Protein AF-A0A2G9MKS0-F1 (afdb_monomer_lite)

Foldseek 3Di:
DDDDDDDDDDDDDDDDDDDDDPPDDPPDPPDDPPDQPPLDCDPCCVVVVRRVVSVVPVDDDPDDDPDDPDDPPPPDPVPPDPPDPPPDDAAADEEEAELDDFPPLLPDLVRLVVSLVVVVVVLVVCVVVVHEYEYAYELSNLSNCQNVVNQSQVVSVVVQHHYAHAYLFQQQCVVVVNDLVNRLVSVLVSQVSNCVSHVDRHQEYENQQHLDWSLCSSVSSRHQEYEQDWLSLLSVEDLVPRDPVSSDDNGCVRTSHWPPPDVVLQSAKAADATSHPRSDHDPPHRYIYHTDDPDCPDDDDDDDDRDDPVNSVVRD

pLDDT: mean 77.2, std 23.94, range [26.11, 98.69]

Sequence (316 aa):
MKQYFFVILVLLLFFVSGCEDEKESPQENVGNVENCGDGICDFIELNKHICPEDCIEILPPSSVDDKYSVDSDFPDLSTLDIMTPVESGVVYITMMVHIEGWNNEGISEGSFQQHVQAVEKLATLFEEHNAKATFEASPEFIEGYKNWNGTILNELYDKGFGIGIHADAGGSADRDGLTQEEFTQEIAIQKKNAEEVTGLDILHVSGICSSLDWVKAATDAGYLFTSGTVGYCAMALPENERPEEYSNCSNPSVCHGEMPLDLKDRVHPWRVSSGLNWLEDDSNGHLVVFASENVLAAIGTGDSQVFEESDIEEYI

Radius of gyration: 28.24 Å; chains: 1; bounding box: 54×62×117 Å

Structure (mmCIF, N/CA/C/O backbone):
data_AF-A0A2G9MKS0-F1
#
_entry.id   AF-A0A2G9MKS0-F1
#
loop_
_atom_site.group_PDB
_atom_site.id
_atom_site.type_symbol
_atom_site.label_atom_id
_atom_site.label_alt_id
_atom_site.label_comp_id
_atom_site.label_asym_id
_atom_site.label_entity_id
_atom_site.label_seq_id
_atom_site.pdbx_PDB_ins_code
_atom_site.Cartn_x
_atom_site.Cartn_y
_atom_site.Cartn_z
_atom_site.occupancy
_atom_site.B_iso_or_equiv
_atom_site.auth_seq_id
_atom_site.auth_comp_id
_atom_site.auth_asym_id
_atom_site.auth_atom_id
_atom_site.pdbx_PDB_model_num
ATOM 1 N N . MET A 1 1 ? 12.350 14.650 82.527 1.00 39.56 1 MET A N 1
ATOM 2 C CA . MET A 1 1 ? 13.464 15.329 81.827 1.00 39.56 1 MET A CA 1
ATOM 3 C C . MET A 1 1 ? 12.856 16.141 80.688 1.00 39.56 1 MET A C 1
ATOM 5 O O . MET A 1 1 ? 12.297 15.532 79.794 1.00 39.56 1 MET A O 1
ATOM 9 N N . LYS A 1 2 ? 12.572 17.429 80.956 1.00 36.81 2 LYS A N 1
ATOM 10 C CA . LYS A 1 2 ? 13.086 18.637 80.252 1.00 36.81 2 LYS A CA 1
ATOM 11 C C . LYS A 1 2 ? 12.764 18.638 78.741 1.00 36.81 2 LYS A C 1
ATOM 13 O O . LYS A 1 2 ? 13.371 17.862 78.024 1.00 36.81 2 LYS A O 1
ATOM 18 N N . GLN A 1 3 ? 11.709 19.310 78.248 1.00 49.16 3 GLN A N 1
ATOM 19 C CA . GLN A 1 3 ? 11.519 20.775 78.053 1.00 49.16 3 GLN A CA 1
ATOM 20 C C . GLN A 1 3 ? 12.702 21.458 77.346 1.00 49.16 3 GLN A C 1
ATOM 22 O O . GLN A 1 3 ? 13.793 21.396 77.894 1.00 49.16 3 GLN A O 1
ATOM 27 N N . TYR A 1 4 ? 12.477 22.059 76.163 1.00 50.88 4 TYR A N 1
ATOM 28 C CA . TYR A 1 4 ? 12.565 23.499 75.787 1.00 50.88 4 TYR A CA 1
ATOM 29 C C . TYR A 1 4 ? 12.290 23.602 74.252 1.00 50.88 4 TYR A C 1
ATOM 31 O O . TYR A 1 4 ? 12.863 22.806 73.522 1.00 50.88 4 TYR A O 1
ATOM 39 N N . PHE A 1 5 ? 11.300 24.313 73.680 1.00 43.34 5 PHE A N 1
ATOM 40 C CA . PHE A 1 5 ? 10.876 25.738 73.663 1.00 43.34 5 PHE A CA 1
ATOM 41 C C . PHE A 1 5 ? 11.592 26.616 72.602 1.00 43.34 5 PHE A C 1
ATOM 43 O O . PHE A 1 5 ? 12.795 26.466 72.437 1.00 43.34 5 PHE A O 1
ATOM 50 N N . PHE A 1 6 ? 10.827 27.561 72.010 1.00 41.81 6 PHE A N 1
ATOM 51 C CA . PHE A 1 6 ? 11.091 28.593 70.960 1.00 41.81 6 PHE A CA 1
ATOM 52 C C . PHE A 1 6 ? 10.765 28.172 69.511 1.00 41.81 6 PHE A C 1
ATOM 54 O O . PHE A 1 6 ? 11.452 27.320 68.970 1.00 41.81 6 PHE A O 1
ATOM 61 N N . VAL A 1 7 ? 9.710 28.620 68.801 1.00 45.28 7 VAL A N 1
ATOM 62 C CA . VAL A 1 7 ? 8.915 29.883 68.697 1.00 45.28 7 VAL A CA 1
ATOM 63 C C . VAL A 1 7 ? 9.711 31.104 68.221 1.00 45.28 7 VAL A C 1
ATOM 65 O O . VAL A 1 7 ? 10.589 31.540 68.948 1.00 45.28 7 VAL A O 1
ATOM 68 N N . ILE A 1 8 ? 9.328 31.627 67.040 1.00 46.44 8 ILE A N 1
ATOM 69 C CA . ILE A 1 8 ? 9.370 32.997 66.439 1.00 46.44 8 ILE A CA 1
ATOM 70 C C . ILE A 1 8 ? 8.982 32.724 64.962 1.00 46.44 8 ILE A C 1
ATOM 72 O O . ILE A 1 8 ? 9.718 32.011 64.293 1.00 46.44 8 ILE A O 1
ATOM 76 N N . LEU A 1 9 ? 7.819 33.010 64.362 1.00 39.47 9 LEU A N 1
ATOM 77 C CA . LEU A 1 9 ? 6.834 34.105 64.356 1.00 39.47 9 LEU A CA 1
ATOM 78 C C . LEU A 1 9 ? 7.409 35.510 64.099 1.00 39.47 9 LEU A C 1
ATOM 80 O O . LEU A 1 9 ? 8.113 36.046 64.945 1.00 39.47 9 LEU A O 1
ATOM 84 N N . VAL A 1 10 ? 6.905 36.114 63.009 1.00 35.94 10 VAL A N 1
ATOM 85 C CA . VAL A 1 10 ? 6.715 37.555 62.709 1.00 35.94 10 VAL A CA 1
ATOM 86 C C . VAL A 1 10 ? 7.621 38.142 61.609 1.00 35.94 10 VAL A C 1
ATOM 88 O O . VAL A 1 10 ? 8.778 38.454 61.859 1.00 35.94 10 VAL A O 1
ATOM 91 N N . LEU A 1 11 ? 7.023 38.337 60.415 1.00 35.66 11 LEU A N 1
ATOM 92 C CA . LEU A 1 11 ? 6.952 39.570 59.579 1.00 35.66 11 LEU A CA 1
ATOM 93 C C . LEU A 1 11 ? 6.696 39.157 58.110 1.00 35.66 11 LEU A C 1
ATOM 95 O O . LEU A 1 11 ? 7.611 38.713 57.434 1.00 35.66 11 LEU A O 1
ATOM 99 N N . LEU A 1 12 ? 5.456 39.052 57.606 1.00 38.41 12 LEU A N 1
ATOM 100 C CA . LEU A 1 12 ? 4.577 40.146 57.145 1.00 38.41 12 LEU A CA 1
ATOM 101 C C . LEU A 1 12 ? 5.331 41.272 56.420 1.00 38.41 12 LEU A C 1
ATOM 103 O O . LEU A 1 12 ? 5.946 42.090 57.093 1.00 38.41 12 LEU A O 1
ATOM 107 N N . LEU A 1 13 ? 5.191 41.348 55.087 1.00 35.66 13 LEU A N 1
ATOM 108 C CA . LEU A 1 13 ? 4.814 42.566 54.346 1.00 35.66 13 LEU A CA 1
ATOM 109 C C . LEU A 1 13 ? 4.662 42.286 52.835 1.00 35.66 13 LEU A C 1
ATOM 111 O O . LEU A 1 13 ? 5.625 41.975 52.147 1.00 35.66 13 LEU A O 1
ATOM 115 N N . PHE A 1 14 ? 3.411 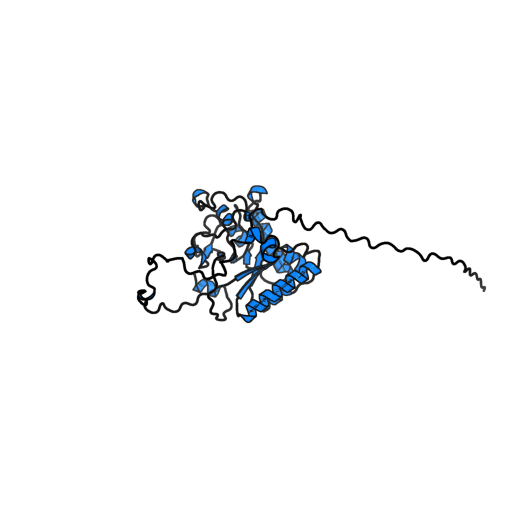42.391 52.376 1.00 34.41 14 PHE A N 1
ATOM 116 C CA . PHE A 1 14 ? 2.951 43.050 51.147 1.00 34.41 14 PHE A CA 1
ATOM 117 C C . PHE A 1 14 ? 3.902 43.122 49.940 1.00 34.41 14 PHE A C 1
ATOM 119 O O . PHE A 1 14 ? 4.818 43.931 49.951 1.00 34.41 14 PHE A O 1
ATOM 126 N N . PHE A 1 15 ? 3.519 42.456 48.844 1.00 32.81 15 PHE A N 1
ATOM 127 C CA . PHE A 1 15 ? 3.253 43.126 47.563 1.00 32.81 15 PHE A CA 1
ATOM 128 C C . PHE A 1 15 ? 2.139 42.379 46.812 1.00 32.81 15 PHE A C 1
ATOM 130 O O . PHE A 1 15 ? 2.351 41.343 46.194 1.00 32.81 15 PHE A O 1
ATOM 137 N N . VAL A 1 16 ? 0.928 42.930 46.905 1.00 37.84 16 VAL A N 1
ATOM 138 C CA . VAL A 1 16 ? -0.063 42.873 45.829 1.00 37.84 16 VAL A CA 1
ATOM 139 C C . VAL A 1 16 ? 0.291 44.035 44.908 1.00 37.84 16 VAL A C 1
ATOM 141 O O . VAL A 1 16 ? 0.271 45.172 45.372 1.00 37.84 16 VAL A O 1
ATOM 144 N N . SER A 1 17 ? 0.667 43.746 43.663 1.00 37.03 17 SER A N 1
ATOM 145 C CA . SER A 1 17 ? 0.491 44.591 42.471 1.00 37.03 17 SER A CA 1
ATOM 146 C C . SER A 1 17 ? 1.429 44.089 41.379 1.00 37.03 17 SER A C 1
ATOM 148 O O . SER A 1 17 ? 2.636 44.306 41.440 1.00 37.03 17 SER A O 1
ATOM 150 N N . GLY A 1 18 ? 0.845 43.465 40.368 1.00 30.80 18 GLY A N 1
ATOM 151 C CA . GLY A 1 18 ? 1.502 43.124 39.120 1.00 30.80 18 GLY A CA 1
ATOM 152 C C . GLY A 1 18 ? 0.434 42.703 38.131 1.00 30.80 18 GLY A C 1
ATOM 153 O O . GLY A 1 18 ? 0.220 41.515 37.936 1.00 30.80 18 GLY A O 1
ATOM 154 N N . CYS A 1 19 ? -0.294 43.686 37.591 1.00 42.03 19 CYS A N 1
ATOM 155 C CA . CYS A 1 19 ? -0.857 43.541 36.258 1.00 42.03 19 CYS A CA 1
ATOM 156 C C . CYS A 1 19 ? 0.322 43.200 35.345 1.00 42.03 19 CYS A C 1
ATOM 158 O O . CYS A 1 19 ? 1.212 44.034 35.184 1.00 42.03 19 CYS A O 1
ATOM 160 N N . GLU A 1 20 ? 0.361 41.981 34.826 1.00 37.44 20 GLU A N 1
ATOM 161 C CA . GLU A 1 20 ? 1.141 41.694 33.634 1.00 37.44 20 GLU A CA 1
ATOM 162 C C . GLU A 1 20 ? 0.160 41.623 32.479 1.00 37.44 20 GLU A C 1
ATOM 164 O O . GLU A 1 20 ? -0.864 40.940 32.536 1.00 37.44 20 GLU A O 1
ATOM 169 N N . ASP A 1 21 ? 0.469 42.467 31.506 1.00 36.38 21 ASP A N 1
ATOM 170 C CA . ASP A 1 21 ? -0.270 42.723 30.294 1.00 36.38 21 ASP A CA 1
ATOM 171 C C . ASP A 1 21 ? -0.638 41.426 29.570 1.00 36.38 21 ASP A C 1
ATOM 173 O O . ASP A 1 21 ? 0.152 40.478 29.511 1.00 36.38 21 ASP A O 1
ATOM 177 N N . GLU A 1 22 ? -1.826 41.430 28.962 1.00 42.72 22 GLU A N 1
ATOM 178 C CA . GLU A 1 22 ? -2.125 40.602 27.799 1.00 42.72 22 GLU A CA 1
ATOM 179 C C . GLU A 1 22 ? -1.004 40.810 26.776 1.00 42.72 22 GLU A C 1
ATOM 181 O O . GLU A 1 22 ? -1.003 41.755 25.987 1.00 42.72 22 GLU A O 1
ATOM 186 N N . LYS A 1 23 ? -0.005 39.929 26.798 1.00 33.41 23 LYS A N 1
ATOM 187 C CA . LYS A 1 23 ? 0.790 39.679 25.611 1.00 33.41 23 LYS A CA 1
ATOM 188 C C . LYS A 1 23 ? -0.095 38.847 24.713 1.00 33.41 23 LYS A C 1
ATOM 190 O O . LYS A 1 23 ? -0.246 37.646 24.932 1.00 33.41 23 LYS A O 1
ATOM 195 N N . GLU A 1 24 ? -0.695 39.530 23.742 1.00 41.34 24 GLU A N 1
ATOM 196 C CA . GLU A 1 24 ? -1.098 38.933 22.479 1.00 41.34 24 GLU A CA 1
ATOM 197 C C . GLU A 1 24 ? -0.084 37.841 22.131 1.00 41.34 24 GLU A C 1
ATOM 199 O O . GLU A 1 24 ? 1.125 38.087 22.031 1.00 41.34 24 GLU A O 1
ATOM 204 N N . SER A 1 25 ? -0.580 36.608 22.032 1.00 35.06 25 SER A N 1
ATOM 205 C CA . SER A 1 25 ? 0.168 35.538 21.396 1.00 35.06 25 SER A CA 1
ATOM 206 C C . SER A 1 25 ? 0.660 36.063 20.048 1.00 35.06 25 SER A C 1
ATOM 208 O O . SER A 1 25 ? -0.127 36.725 19.362 1.00 35.06 25 SER A O 1
ATOM 210 N N . PRO A 1 26 ? 1.904 35.773 19.634 1.00 35.19 26 PRO A N 1
ATOM 211 C CA . PRO A 1 26 ? 2.310 36.052 18.270 1.00 35.19 26 PRO A CA 1
ATOM 212 C C . PRO A 1 26 ? 1.274 35.387 17.369 1.00 35.19 26 PRO A C 1
ATOM 214 O O . PRO A 1 26 ? 1.079 34.175 17.459 1.00 35.19 26 PRO A O 1
ATOM 217 N N . GLN A 1 27 ? 0.565 36.185 16.569 1.00 37.41 27 GLN A N 1
ATOM 218 C CA . GLN A 1 27 ? -0.085 35.661 15.384 1.00 37.41 27 GLN A CA 1
ATOM 219 C C . GLN A 1 27 ? 1.017 34.916 14.638 1.00 37.41 27 GLN A C 1
ATOM 221 O O . GLN A 1 27 ? 1.961 35.531 14.136 1.00 37.41 27 GLN A O 1
ATOM 226 N N . GLU A 1 28 ? 0.953 33.587 14.655 1.00 36.34 28 GLU A N 1
ATOM 227 C CA . GLU A 1 28 ? 1.644 32.807 13.651 1.00 36.34 28 GLU A CA 1
ATOM 228 C C . GLU A 1 28 ? 1.220 33.396 12.314 1.00 36.34 28 GLU A C 1
ATOM 230 O O . GLU A 1 28 ? 0.027 33.563 12.049 1.00 36.34 28 GLU A O 1
ATOM 235 N N . ASN A 1 29 ? 2.222 33.797 11.533 1.00 37.56 29 ASN A N 1
ATOM 236 C CA . ASN A 1 29 ? 2.074 34.180 10.144 1.00 37.56 29 ASN A CA 1
ATOM 237 C C . ASN A 1 29 ? 1.369 33.029 9.418 1.00 37.56 29 ASN A C 1
ATOM 239 O O . ASN A 1 29 ? 2.016 32.130 8.884 1.00 37.56 29 ASN A O 1
ATOM 243 N N . VAL A 1 30 ? 0.037 33.070 9.399 1.00 43.66 30 VAL A N 1
ATOM 244 C CA . VAL A 1 30 ? -0.755 32.517 8.312 1.00 43.66 30 VAL A CA 1
ATOM 245 C C . VAL A 1 30 ? -0.154 33.151 7.070 1.00 43.66 30 VAL A C 1
ATOM 247 O O . VAL A 1 30 ? -0.106 34.380 6.979 1.00 43.66 30 VAL A O 1
ATOM 250 N N . GLY A 1 31 ? 0.428 32.308 6.218 1.00 39.75 31 GLY A N 1
ATOM 251 C CA . GLY A 1 31 ? 1.196 32.718 5.053 1.00 39.75 31 GLY A CA 1
ATOM 252 C C . GLY A 1 31 ? 0.540 33.892 4.337 1.00 39.75 31 GLY A C 1
ATOM 253 O O . GLY A 1 31 ? -0.674 33.912 4.148 1.00 39.75 31 GLY A O 1
ATOM 254 N N . ASN A 1 32 ? 1.374 34.883 4.022 1.00 42.69 32 ASN A N 1
ATOM 255 C CA . ASN A 1 32 ? 1.061 36.073 3.245 1.00 42.69 32 ASN A CA 1
ATOM 256 C C . ASN A 1 32 ? -0.118 35.873 2.281 1.00 42.69 32 ASN A C 1
ATOM 258 O O . ASN A 1 32 ? 0.022 35.251 1.232 1.00 42.69 32 ASN A O 1
ATOM 262 N N . VAL A 1 33 ? -1.244 36.507 2.609 1.00 49.53 33 VAL A N 1
ATOM 263 C CA . VAL A 1 33 ? -2.385 36.763 1.716 1.00 49.53 33 VAL A CA 1
ATOM 264 C C . VAL A 1 33 ? -2.012 37.893 0.737 1.00 49.53 33 VAL A C 1
ATOM 266 O O . VAL A 1 33 ? -2.709 38.897 0.632 1.00 49.53 33 VAL A O 1
ATOM 269 N N . GLU A 1 34 ? -0.847 37.799 0.086 1.00 52.12 34 GLU A N 1
ATOM 270 C CA . GLU A 1 34 ? -0.344 38.850 -0.818 1.00 52.12 34 GLU A CA 1
ATOM 271 C C . GLU A 1 34 ? -0.395 38.488 -2.307 1.00 52.12 34 GLU A C 1
ATOM 273 O O . GLU A 1 34 ? -0.200 39.385 -3.121 1.00 52.12 34 GLU A O 1
ATOM 278 N N . ASN A 1 35 ? -0.739 37.255 -2.693 1.00 61.25 35 ASN A N 1
ATOM 279 C CA . ASN A 1 35 ? -0.750 36.849 -4.107 1.00 61.25 35 ASN A CA 1
ATOM 280 C C . ASN A 1 35 ? -2.121 36.379 -4.611 1.00 61.25 35 ASN A C 1
ATOM 282 O O . ASN A 1 35 ? -2.208 35.438 -5.381 1.00 61.25 35 ASN A O 1
ATOM 286 N N . CYS A 1 36 ? -3.181 37.079 -4.221 1.00 66.56 36 CYS A N 1
ATOM 287 C CA . CYS A 1 36 ? -4.451 36.977 -4.936 1.00 66.56 36 CYS A CA 1
ATOM 288 C C . CYS A 1 36 ? -4.259 37.482 -6.379 1.00 66.56 36 CYS A C 1
ATOM 290 O O . CYS A 1 36 ? -3.746 38.595 -6.558 1.00 66.56 36 CYS A O 1
ATOM 292 N N . GLY A 1 37 ? -4.664 36.717 -7.391 1.00 71.75 37 GLY A N 1
ATOM 293 C CA . GLY A 1 37 ? -4.499 37.058 -8.807 1.00 71.75 37 GLY A CA 1
ATOM 294 C C . GLY A 1 37 ? -3.310 36.388 -9.500 1.00 71.75 37 GLY A C 1
ATOM 295 O O . GLY A 1 37 ? -2.780 36.959 -10.461 1.00 71.75 37 GLY A O 1
ATOM 296 N N . ASP A 1 38 ? -2.842 35.236 -9.014 1.00 80.62 38 ASP A N 1
ATOM 297 C CA . ASP A 1 38 ? -1.804 34.445 -9.689 1.00 80.62 38 ASP A CA 1
ATOM 298 C C . ASP A 1 38 ? -2.360 33.524 -10.796 1.00 80.62 38 ASP A C 1
ATOM 300 O O . ASP A 1 38 ? -1.591 32.966 -11.586 1.00 80.62 38 ASP A O 1
ATOM 304 N N . GLY A 1 39 ? -3.689 33.453 -10.925 1.00 77.69 39 GLY A N 1
ATOM 305 C CA . GLY A 1 39 ? -4.406 32.679 -11.930 1.00 77.69 39 GLY A CA 1
ATOM 306 C C . GLY A 1 39 ? -4.514 31.185 -11.626 1.00 77.69 39 GLY A C 1
ATOM 307 O O . GLY A 1 39 ? -4.907 30.438 -12.525 1.00 77.69 39 GLY A O 1
ATOM 308 N N . ILE A 1 40 ? -4.158 30.728 -10.420 1.00 76.50 40 ILE A N 1
ATOM 309 C CA . ILE A 1 40 ? -4.218 29.318 -10.018 1.00 76.50 40 ILE A CA 1
ATOM 310 C C . ILE A 1 40 ? -5.160 29.177 -8.825 1.00 76.50 40 ILE A C 1
ATOM 312 O O . ILE A 1 40 ? -4.765 29.450 -7.709 1.00 76.50 40 ILE A O 1
ATOM 316 N N . CYS A 1 41 ? -6.372 28.660 -9.044 1.00 80.06 41 CYS A N 1
ATOM 317 C CA . CYS A 1 41 ? -7.294 28.351 -7.946 1.00 80.06 41 CYS A CA 1
ATOM 318 C C . CYS A 1 41 ? -6.823 27.114 -7.158 1.00 80.06 41 CYS A C 1
ATOM 320 O O . CYS A 1 41 ? -6.992 25.979 -7.625 1.00 80.06 41 CYS A O 1
ATOM 322 N N . ASP A 1 42 ? -6.253 27.311 -5.970 1.00 78.75 42 ASP A N 1
ATOM 323 C CA . ASP A 1 42 ? -5.822 26.213 -5.099 1.00 78.75 42 ASP A CA 1
ATOM 324 C C . ASP A 1 42 ? -6.912 25.735 -4.112 1.00 78.75 42 ASP A C 1
ATOM 326 O O . ASP A 1 42 ? -8.007 26.295 -3.990 1.00 78.75 42 ASP A O 1
ATOM 330 N N . PHE A 1 43 ? -6.634 24.638 -3.396 1.00 61.22 43 PHE A N 1
ATOM 331 C CA . PHE A 1 43 ? -7.588 24.043 -2.451 1.00 61.22 43 PHE A CA 1
ATOM 332 C C . PHE A 1 43 ? -7.950 24.979 -1.286 1.00 61.22 43 PHE A C 1
ATOM 334 O O . PHE A 1 43 ? -9.061 24.910 -0.757 1.00 61.22 43 PHE A O 1
ATOM 341 N N . ILE A 1 44 ? -7.037 25.847 -0.855 1.00 69.75 44 ILE A N 1
ATOM 342 C CA . ILE A 1 44 ? -7.272 26.786 0.244 1.00 69.75 44 ILE A CA 1
ATOM 343 C C . ILE A 1 44 ? -8.178 27.919 -0.240 1.00 69.75 44 ILE A C 1
ATOM 345 O O . ILE A 1 44 ? -9.141 28.260 0.457 1.00 69.75 44 ILE A O 1
ATOM 349 N N . GLU A 1 45 ? -7.906 28.456 -1.426 1.00 82.56 45 GLU A N 1
ATOM 350 C CA . GLU A 1 45 ? -8.678 29.522 -2.069 1.00 82.56 45 GLU A CA 1
ATOM 351 C C . GLU A 1 45 ? -10.113 29.079 -2.366 1.00 82.56 45 GLU A C 1
ATOM 353 O O . GLU A 1 45 ? -11.070 29.742 -1.943 1.00 82.56 45 GLU A O 1
ATOM 358 N N . LEU A 1 46 ? -10.272 27.891 -2.963 1.00 75.94 46 LEU A N 1
ATOM 359 C CA . LEU A 1 46 ? -11.571 27.293 -3.275 1.00 75.94 46 LEU A CA 1
ATOM 360 C C . LEU A 1 46 ? -12.415 27.054 -2.015 1.00 75.94 46 LEU A C 1
ATOM 362 O O . LEU A 1 46 ? -13.603 27.375 -1.975 1.00 75.94 46 LEU A O 1
ATOM 366 N N . ASN A 1 47 ? -11.817 26.493 -0.963 1.00 66.69 47 ASN A N 1
ATOM 367 C CA . ASN A 1 47 ? -12.569 26.016 0.198 1.00 66.69 47 ASN A CA 1
ATOM 368 C C . ASN A 1 47 ? -12.875 27.149 1.195 1.00 66.69 47 ASN A C 1
ATOM 370 O O . ASN A 1 47 ? -13.922 27.163 1.849 1.00 66.69 47 ASN A O 1
ATOM 374 N N . LYS A 1 48 ? -11.996 28.156 1.288 1.00 76.38 48 LYS A N 1
ATOM 375 C CA . LYS A 1 48 ? -12.185 29.313 2.177 1.00 76.38 48 LYS A CA 1
ATOM 376 C C . LYS A 1 48 ? -12.803 30.535 1.496 1.00 76.38 48 LYS A C 1
ATOM 378 O O . LYS A 1 48 ? -13.108 31.495 2.202 1.00 76.38 48 LYS A O 1
ATOM 383 N N . HIS A 1 49 ? -13.042 30.488 0.184 1.00 75.44 49 HIS A N 1
ATOM 384 C CA . HIS A 1 49 ? -13.586 31.601 -0.606 1.00 75.44 49 HIS A CA 1
ATOM 385 C C . HIS A 1 49 ? -12.715 32.864 -0.516 1.00 75.44 49 HIS A C 1
ATOM 387 O O . HIS A 1 49 ? -13.212 33.982 -0.356 1.00 75.44 49 HIS A O 1
ATOM 393 N N . ILE A 1 50 ? -11.400 32.674 -0.572 1.00 73.50 50 ILE A N 1
ATOM 394 C CA . ILE A 1 50 ? -10.397 33.737 -0.519 1.00 73.50 50 ILE A CA 1
ATOM 395 C C . ILE A 1 50 ? -9.754 33.720 -1.908 1.00 73.50 50 ILE A C 1
ATOM 397 O O . ILE A 1 50 ? -9.268 32.670 -2.286 1.00 73.50 50 ILE A O 1
ATOM 401 N N . CYS A 1 51 ? -9.817 34.821 -2.664 1.00 77.44 51 CYS A N 1
ATOM 402 C CA . CYS A 1 51 ? -9.420 34.911 -4.088 1.00 77.44 51 CYS A CA 1
ATOM 403 C C . CYS A 1 51 ? -10.421 34.340 -5.103 1.00 77.44 51 CYS A C 1
ATOM 405 O O . CYS A 1 51 ? -10.104 33.453 -5.893 1.00 77.44 51 CYS A O 1
ATOM 407 N N . PRO A 1 52 ? -11.661 34.872 -5.127 1.00 76.06 52 PRO A N 1
ATOM 408 C CA . PRO A 1 52 ? -12.653 34.444 -6.102 1.00 76.06 52 PRO A CA 1
ATOM 409 C C . PRO A 1 52 ? -12.184 34.666 -7.540 1.00 76.06 52 PRO A C 1
ATOM 411 O O . PRO A 1 52 ? -12.576 33.879 -8.388 1.00 76.06 52 PRO A O 1
ATOM 414 N N . 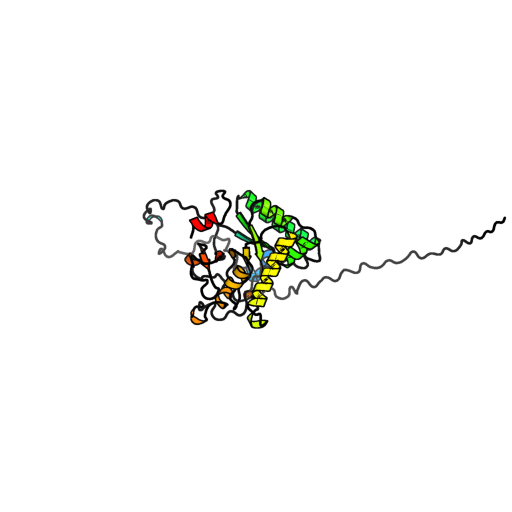GLU A 1 53 ? -11.360 35.684 -7.816 1.00 81.31 53 GLU A N 1
ATOM 415 C CA . GLU A 1 53 ? -10.885 36.031 -9.158 1.00 81.31 53 GLU A CA 1
ATOM 416 C C . GLU A 1 53 ? -10.146 34.885 -9.864 1.00 81.31 53 GLU A C 1
ATOM 418 O O . GLU A 1 53 ? -10.364 34.690 -11.060 1.00 81.31 53 GLU A O 1
ATOM 423 N N . ASP A 1 54 ? -9.353 34.101 -9.130 1.00 80.62 54 ASP A N 1
ATOM 424 C CA . ASP A 1 54 ? -8.591 32.964 -9.667 1.00 80.62 54 ASP A CA 1
ATOM 425 C C . ASP A 1 54 ? -9.470 31.713 -9.859 1.00 80.62 54 ASP A C 1
ATOM 427 O O . ASP A 1 54 ? -9.167 30.839 -10.670 1.00 80.62 54 ASP A O 1
ATOM 431 N N . CYS A 1 55 ? -10.625 31.662 -9.184 1.00 79.19 55 CYS A N 1
ATOM 432 C CA . CYS A 1 55 ? -11.572 30.545 -9.206 1.00 79.19 55 CYS A CA 1
ATOM 433 C C . CYS A 1 55 ? -12.820 30.789 -10.088 1.00 79.19 55 CYS A C 1
ATOM 435 O O . CYS A 1 55 ? -13.733 29.957 -10.101 1.00 79.19 55 CYS A O 1
ATOM 437 N N . ILE A 1 56 ? -12.887 31.901 -10.842 1.00 70.75 56 ILE A N 1
ATOM 438 C CA . ILE A 1 56 ? -14.052 32.267 -11.682 1.00 70.75 56 ILE A CA 1
ATOM 439 C C . ILE A 1 56 ? -14.326 31.239 -12.798 1.00 70.75 56 ILE A C 1
ATOM 441 O O . ILE A 1 56 ? -15.483 31.082 -13.189 1.00 70.75 56 ILE A O 1
ATOM 445 N N . GLU A 1 57 ? -13.318 30.509 -13.292 1.00 57.47 57 GLU A N 1
ATOM 446 C CA . GLU A 1 57 ? -13.494 29.553 -14.404 1.00 57.47 57 GLU A CA 1
ATOM 447 C C . GLU A 1 57 ? -13.841 28.112 -13.982 1.00 57.47 57 GLU A C 1
ATOM 449 O O . GLU A 1 57 ? -14.184 27.301 -14.841 1.00 57.47 57 GLU A O 1
ATOM 454 N N . ILE A 1 58 ? -13.823 27.778 -12.684 1.00 50.62 58 ILE A N 1
ATOM 455 C CA . ILE A 1 58 ? -14.077 26.397 -12.212 1.00 50.62 58 ILE A CA 1
ATOM 456 C C . ILE A 1 58 ? -15.556 26.170 -11.842 1.00 50.62 58 ILE A C 1
ATOM 458 O O . ILE A 1 58 ? -16.005 25.039 -11.655 1.00 50.62 58 ILE A O 1
ATOM 462 N N . LEU A 1 59 ? -16.372 27.226 -11.811 1.00 37.91 59 LEU A N 1
ATOM 463 C CA . LEU A 1 59 ? -17.819 27.085 -11.668 1.00 37.91 59 LEU A CA 1
ATOM 464 C C . LEU A 1 59 ? -18.478 27.041 -13.057 1.00 37.91 59 LEU A C 1
ATOM 466 O O . LEU A 1 59 ? -18.362 28.015 -13.804 1.00 37.91 59 LEU A O 1
ATOM 470 N N . PRO A 1 60 ? -19.221 25.974 -13.423 1.00 36.66 60 PRO A N 1
ATOM 471 C CA . PRO A 1 60 ? -20.048 26.025 -14.620 1.00 36.66 60 PRO A CA 1
ATOM 472 C C . PRO A 1 60 ? -21.021 27.207 -14.486 1.00 36.66 60 PRO A C 1
ATOM 474 O O . PRO A 1 60 ? -21.593 27.408 -13.407 1.00 36.66 60 PRO A O 1
ATOM 477 N N . PRO A 1 61 ? -21.216 28.016 -15.542 1.00 35.44 61 PRO A N 1
ATOM 478 C CA . PRO A 1 61 ? -22.006 29.227 -15.442 1.00 35.44 61 PRO A CA 1
ATOM 479 C C . PRO A 1 61 ? -23.436 28.884 -15.029 1.00 35.44 61 PRO A C 1
ATOM 481 O O . PRO A 1 61 ? -24.191 28.233 -15.751 1.00 35.44 61 PRO A O 1
ATOM 484 N N . SER A 1 62 ? -23.833 29.386 -13.864 1.00 43.88 62 SER A N 1
ATOM 485 C CA . SER A 1 62 ? -25.220 29.458 -13.422 1.00 43.88 62 SER A CA 1
ATOM 486 C C . SER A 1 62 ? -25.952 30.563 -14.189 1.00 43.88 62 SER A C 1
ATOM 488 O O . SER A 1 62 ? -26.412 31.551 -13.631 1.00 43.88 62 SER A O 1
ATOM 490 N N . SER A 1 63 ? -26.069 30.416 -15.506 1.00 39.34 63 SER A N 1
ATOM 491 C CA . SER A 1 63 ? -27.064 31.148 -16.288 1.00 39.34 63 SER A CA 1
ATOM 492 C C . SER A 1 63 ? -27.338 30.417 -17.593 1.00 39.34 63 SER A C 1
ATOM 494 O O . SER A 1 63 ? -26.470 30.240 -18.442 1.00 39.34 63 SER A O 1
ATOM 496 N N . VAL A 1 64 ? -28.579 29.960 -17.710 1.00 43.28 64 VAL A N 1
ATOM 497 C CA . VAL A 1 64 ? -29.181 29.488 -18.949 1.00 43.28 64 VAL A CA 1
ATOM 498 C C . VAL A 1 64 ? -29.300 30.699 -19.870 1.00 43.28 64 VAL A C 1
ATOM 500 O O . VAL A 1 64 ? -30.181 31.528 -19.664 1.00 43.28 64 VAL A O 1
ATOM 503 N N . ASP A 1 65 ? -28.418 30.802 -20.859 1.00 34.81 65 ASP A N 1
ATOM 504 C CA . ASP A 1 65 ? -28.638 31.632 -22.041 1.00 34.81 65 ASP A CA 1
ATOM 505 C C . ASP A 1 65 ? -28.465 30.766 -23.300 1.00 34.81 65 ASP A C 1
ATOM 507 O O . ASP A 1 65 ? -27.381 30.287 -23.643 1.00 34.81 65 ASP A O 1
ATOM 511 N N . ASP A 1 66 ? -29.598 30.555 -23.971 1.00 42.50 66 ASP A N 1
ATOM 512 C CA . ASP A 1 66 ? -29.828 29.747 -25.170 1.00 42.50 66 ASP A CA 1
ATOM 513 C C . ASP A 1 66 ? -29.031 30.236 -26.395 1.00 42.50 66 ASP A C 1
ATOM 515 O O . ASP A 1 66 ? -29.607 30.857 -27.292 1.00 42.50 66 ASP A O 1
ATOM 519 N N . LYS A 1 67 ? -27.717 29.981 -26.490 1.00 36.84 67 LYS A N 1
ATOM 520 C CA . LYS A 1 67 ? -26.956 30.312 -27.719 1.00 36.84 67 LYS A CA 1
ATOM 521 C C . LYS A 1 67 ? -25.806 29.390 -28.132 1.00 36.84 67 LYS A C 1
ATOM 523 O O . LYS A 1 67 ? -24.992 29.792 -28.960 1.00 36.84 67 LYS A O 1
ATOM 528 N N . TYR A 1 68 ? -25.791 28.138 -27.686 1.00 33.34 68 TYR A N 1
ATOM 529 C CA . TYR A 1 68 ? -24.980 27.107 -28.341 1.00 33.34 68 TYR A CA 1
ATOM 530 C C . TYR A 1 68 ? -25.885 26.189 -29.160 1.00 33.34 68 TYR A C 1
ATOM 532 O O . TYR A 1 68 ? -26.528 25.282 -28.639 1.00 33.34 68 TYR A O 1
ATOM 540 N N . SER A 1 69 ? -25.958 26.452 -30.467 1.00 38.44 69 SER A N 1
ATOM 541 C CA . SER A 1 69 ? -26.416 25.460 -31.436 1.00 38.44 69 SER A CA 1
ATOM 542 C C . SER A 1 69 ? -25.392 24.330 -31.449 1.00 38.44 69 SER A C 1
ATOM 544 O O . SER A 1 69 ? -24.324 24.469 -32.043 1.00 38.44 69 SER A O 1
ATOM 546 N N . VAL A 1 70 ? -25.706 23.255 -30.733 1.00 37.75 70 VAL A N 1
ATOM 547 C CA . VAL A 1 70 ? -24.979 21.990 -30.793 1.00 37.75 70 VAL A CA 1
ATOM 548 C C . VAL A 1 70 ? -25.071 21.495 -32.235 1.00 37.75 70 VAL A C 1
ATOM 550 O O . VAL A 1 70 ? -26.173 21.253 -32.732 1.00 37.75 70 VAL A O 1
ATOM 553 N N . ASP A 1 71 ? -23.929 21.411 -32.918 1.00 37.19 71 ASP A N 1
ATOM 554 C CA . ASP A 1 71 ? -23.829 20.700 -34.189 1.00 37.19 71 ASP A CA 1
ATOM 555 C C . ASP A 1 71 ? -24.329 19.267 -33.970 1.00 37.19 71 ASP A C 1
ATOM 557 O O . ASP A 1 71 ? -23.900 18.558 -33.058 1.00 37.19 71 ASP A O 1
ATOM 561 N N . SER A 1 72 ? -25.306 18.876 -34.781 1.00 43.72 72 SER A N 1
ATOM 562 C CA . SER A 1 72 ? -26.144 17.685 -34.637 1.00 43.72 72 SER A CA 1
ATOM 563 C C . SER A 1 72 ? -25.445 16.372 -35.014 1.00 43.72 72 SER A C 1
ATOM 565 O O . SER A 1 72 ? -26.093 15.472 -35.540 1.00 43.72 72 SER A O 1
ATOM 567 N N . ASP A 1 73 ? -24.143 16.263 -34.761 1.00 43.56 73 ASP A N 1
ATOM 568 C CA . ASP A 1 73 ? -23.350 15.055 -35.032 1.00 43.56 73 ASP A CA 1
ATOM 569 C C . ASP A 1 73 ? -23.239 14.126 -33.811 1.00 43.56 73 ASP A C 1
ATOM 571 O O . ASP A 1 73 ? -22.540 13.114 -33.851 1.00 43.56 73 ASP A O 1
ATOM 575 N N . PHE A 1 74 ? -23.978 14.407 -32.733 1.00 42.91 74 PHE A N 1
ATOM 576 C CA . PHE A 1 74 ? -24.243 13.387 -31.723 1.00 42.91 74 PHE A CA 1
ATOM 577 C C . PHE A 1 74 ? -25.236 12.367 -32.293 1.00 42.91 74 PHE A C 1
ATOM 579 O O . PHE A 1 74 ? -26.325 12.762 -32.719 1.00 42.91 74 PHE A O 1
ATOM 586 N N . PRO A 1 75 ? -24.896 11.065 -32.311 1.00 43.38 75 PRO A N 1
ATOM 587 C CA . PRO A 1 75 ? -25.817 10.046 -32.776 1.00 43.38 75 PRO A CA 1
ATOM 588 C C . PRO A 1 75 ? -27.090 10.101 -31.933 1.00 43.38 75 PRO A C 1
ATOM 590 O O . PRO A 1 75 ? -27.052 10.124 -30.703 1.00 43.38 75 PRO A O 1
ATOM 593 N N . ASP A 1 76 ? -28.221 10.146 -32.628 1.00 42.78 76 ASP A N 1
ATOM 594 C CA . ASP A 1 76 ? -29.545 10.070 -32.038 1.00 42.78 76 ASP A CA 1
ATOM 595 C C . ASP A 1 76 ? -29.642 8.791 -31.189 1.00 42.78 76 ASP A C 1
ATOM 597 O O . ASP A 1 76 ? -29.701 7.679 -31.720 1.00 42.78 76 ASP A O 1
ATOM 601 N N . LEU A 1 77 ? -29.655 8.957 -29.862 1.00 47.72 77 LEU A N 1
ATOM 602 C CA . LEU A 1 77 ? -29.818 7.892 -28.864 1.00 47.72 77 LEU A CA 1
ATOM 603 C C . LEU A 1 77 ? -31.104 7.072 -29.066 1.00 47.72 77 LEU A C 1
ATOM 605 O O . LEU A 1 77 ? -31.221 5.988 -28.504 1.00 47.72 77 LEU A O 1
ATOM 609 N N . SER A 1 78 ? -32.053 7.542 -29.885 1.00 48.56 78 SER A N 1
ATOM 610 C CA . SER A 1 78 ? -33.236 6.771 -30.283 1.00 48.56 78 SER A CA 1
ATOM 611 C C . SER A 1 78 ? -32.981 5.756 -31.409 1.00 48.56 78 SER A C 1
ATOM 613 O O . SER A 1 78 ? -33.857 4.945 -31.708 1.00 48.56 78 SER A O 1
ATOM 615 N N . THR A 1 79 ? -31.780 5.761 -32.000 1.00 44.81 79 THR A N 1
ATOM 616 C CA . THR A 1 79 ? -31.326 4.801 -33.024 1.00 44.81 79 THR A CA 1
ATOM 617 C C . THR A 1 79 ? -30.285 3.804 -32.521 1.00 44.81 79 THR A C 1
ATOM 619 O O . THR A 1 79 ? -29.856 2.942 -33.289 1.00 44.81 79 THR A O 1
ATOM 622 N N . LEU A 1 80 ? -29.900 3.882 -31.240 1.00 39.81 80 LEU A N 1
ATOM 623 C CA . LEU A 1 80 ? -29.166 2.807 -30.582 1.00 39.81 80 LEU A CA 1
ATOM 624 C C . LEU A 1 80 ? -30.093 1.596 -30.539 1.00 39.81 80 LEU A C 1
ATOM 626 O O . LEU A 1 80 ? -31.001 1.512 -29.712 1.00 39.81 80 LEU A O 1
ATOM 630 N N . ASP A 1 81 ? -29.882 0.709 -31.515 1.00 43.00 81 ASP A N 1
ATOM 631 C CA . ASP A 1 81 ? -30.444 -0.630 -31.563 1.00 43.00 81 ASP A CA 1
ATOM 632 C C . ASP A 1 81 ? -30.363 -1.172 -30.142 1.00 43.00 81 ASP A C 1
ATOM 634 O O . ASP A 1 81 ? -29.275 -1.212 -29.560 1.00 43.00 81 ASP A O 1
ATOM 638 N N . ILE A 1 82 ? -31.526 -1.469 -29.556 1.00 46.12 82 ILE A N 1
ATOM 639 C CA . ILE A 1 82 ? -31.635 -2.025 -28.214 1.00 46.12 82 ILE A CA 1
ATOM 640 C C . ILE A 1 82 ? -30.865 -3.333 -28.282 1.00 46.12 82 ILE A C 1
ATOM 642 O O . ILE A 1 82 ? -31.389 -4.354 -28.737 1.00 46.12 82 ILE A O 1
ATOM 646 N N . MET A 1 83 ? -29.587 -3.262 -27.905 1.00 42.09 83 MET A N 1
ATOM 647 C CA . MET A 1 83 ? -28.732 -4.414 -27.762 1.00 42.09 83 MET A CA 1
ATOM 648 C C . MET A 1 83 ? -29.530 -5.367 -26.887 1.00 42.09 83 MET A C 1
ATOM 650 O O . MET A 1 83 ? -30.067 -4.983 -25.844 1.00 42.09 83 MET A O 1
ATOM 654 N N . THR A 1 84 ? -29.693 -6.588 -27.395 1.00 49.56 84 THR A N 1
ATOM 655 C CA . THR A 1 84 ? -30.136 -7.754 -26.629 1.00 49.56 84 THR A CA 1
ATOM 656 C C . THR A 1 84 ? -29.693 -7.606 -25.181 1.00 49.56 84 THR A C 1
ATOM 658 O O . THR A 1 84 ? -28.531 -7.229 -25.019 1.00 49.56 84 THR A O 1
ATOM 661 N N . PRO A 1 85 ? -30.555 -7.871 -24.175 1.00 44.50 85 PRO A N 1
ATOM 662 C CA . PRO A 1 85 ? -30.231 -7.615 -22.777 1.00 44.50 85 PRO A CA 1
ATOM 663 C C . PRO A 1 85 ? -28.819 -8.114 -22.513 1.00 44.50 85 PRO A C 1
ATOM 665 O O . PRO A 1 85 ? -28.575 -9.319 -22.585 1.00 44.50 85 PRO A O 1
ATOM 668 N N . VAL A 1 86 ? -27.883 -7.178 -22.340 1.00 55.81 86 VAL A N 1
ATOM 669 C CA . VAL A 1 86 ? -26.560 -7.517 -21.837 1.00 55.81 86 VAL A CA 1
ATOM 670 C C . VAL A 1 86 ? -26.876 -8.193 -20.515 1.00 55.81 86 VAL A C 1
ATOM 672 O O . VAL A 1 86 ? -27.677 -7.650 -19.745 1.00 55.81 86 VAL A O 1
ATOM 675 N N . GLU A 1 87 ? -26.389 -9.419 -20.317 1.00 55.81 87 GLU A N 1
ATOM 676 C CA . GLU A 1 87 ? -26.512 -10.076 -19.020 1.00 55.81 87 GLU A CA 1
ATOM 677 C C . GLU A 1 87 ? -26.188 -9.037 -17.950 1.00 55.81 87 GLU A C 1
ATOM 679 O O . GLU A 1 87 ? -25.181 -8.335 -18.049 1.00 55.81 87 GLU A O 1
ATOM 684 N N . SER A 1 88 ? -27.107 -8.840 -17.006 1.00 61.88 88 SER A N 1
ATOM 685 C CA . SER A 1 88 ? -26.912 -7.879 -15.930 1.00 61.88 88 SER A CA 1
ATOM 686 C C . SER A 1 88 ? -25.708 -8.342 -15.113 1.00 61.88 88 SER A C 1
ATOM 688 O O . SER A 1 88 ? -25.841 -9.247 -14.292 1.00 61.88 88 SER A O 1
ATOM 690 N N . GLY A 1 89 ? -24.538 -7.775 -15.393 1.00 65.50 89 GLY A N 1
ATOM 691 C CA . GLY A 1 89 ? -23.331 -7.974 -14.605 1.00 65.50 89 GLY A CA 1
ATOM 692 C C . GLY A 1 89 ? -23.394 -7.129 -13.338 1.00 65.50 89 GLY A C 1
ATOM 693 O O . GLY A 1 89 ? -23.927 -6.018 -13.352 1.00 65.50 89 GLY A O 1
ATOM 694 N N . VAL A 1 90 ? -22.861 -7.660 -12.243 1.00 71.19 90 VAL A N 1
ATOM 695 C CA . VAL A 1 90 ? -22.625 -6.888 -11.021 1.00 71.19 90 VAL A CA 1
ATOM 696 C C . VAL A 1 90 ? -21.270 -6.201 -11.172 1.00 71.19 90 VAL A C 1
ATOM 698 O O . VAL A 1 90 ? -20.287 -6.852 -11.514 1.00 71.19 90 VAL A O 1
ATOM 701 N N . VAL A 1 91 ? -21.220 -4.887 -10.950 1.00 72.38 91 VAL A N 1
ATOM 702 C CA . VAL A 1 91 ? -19.959 -4.139 -10.867 1.00 72.38 91 VAL A CA 1
ATOM 703 C C . VAL A 1 91 ? -19.624 -3.964 -9.396 1.00 72.38 91 VAL A C 1
ATOM 705 O O . VAL A 1 91 ? -20.387 -3.339 -8.658 1.00 72.38 91 VAL A O 1
ATOM 708 N N . TYR A 1 92 ? -18.482 -4.502 -8.984 1.00 73.81 92 TYR A N 1
ATOM 709 C CA . TYR A 1 92 ? -17.942 -4.290 -7.649 1.00 73.81 92 TYR A CA 1
ATOM 710 C C . TYR A 1 92 ? -17.013 -3.082 -7.678 1.00 73.81 92 TYR A C 1
ATOM 712 O O . TYR A 1 92 ? -16.083 -3.019 -8.477 1.00 73.81 92 TYR A O 1
ATOM 720 N N . ILE A 1 93 ? -17.289 -2.115 -6.808 1.00 75.81 93 ILE A N 1
ATOM 721 C CA . ILE A 1 93 ? -16.448 -0.938 -6.606 1.00 75.81 93 ILE A CA 1
ATOM 722 C C . ILE A 1 93 ? -15.974 -0.989 -5.162 1.00 75.81 93 ILE A C 1
ATOM 724 O O . ILE A 1 93 ? -16.786 -1.114 -4.245 1.00 75.81 93 ILE A O 1
ATOM 728 N N . THR A 1 94 ? -14.666 -0.880 -4.973 1.00 73.94 94 THR A N 1
ATOM 729 C CA . THR A 1 94 ? -14.054 -0.701 -3.658 1.00 73.94 94 THR A CA 1
ATOM 730 C C . THR A 1 94 ? -13.350 0.647 -3.603 1.00 73.94 94 THR A C 1
ATOM 732 O O . THR A 1 94 ? -13.072 1.261 -4.635 1.00 73.94 94 THR A O 1
ATOM 735 N N . MET A 1 95 ? -13.093 1.123 -2.392 1.00 84.75 95 MET A N 1
ATOM 736 C CA . MET A 1 95 ? -12.348 2.348 -2.146 1.00 84.75 95 MET A CA 1
ATOM 737 C C . MET A 1 95 ? -11.147 2.053 -1.262 1.00 84.75 95 MET A C 1
ATOM 739 O O . MET A 1 95 ? -11.229 1.287 -0.304 1.00 84.75 95 MET A O 1
ATOM 743 N N . MET A 1 96 ? -10.042 2.708 -1.569 1.00 87.94 96 MET A N 1
ATOM 744 C CA . MET A 1 96 ? -8.889 2.798 -0.688 1.00 87.94 96 MET A CA 1
ATOM 745 C C . MET A 1 96 ? -8.863 4.178 -0.047 1.00 87.94 96 MET A C 1
ATOM 747 O O . MET A 1 96 ? -9.117 5.185 -0.710 1.00 87.94 96 MET A O 1
ATOM 751 N N . VAL A 1 97 ? -8.593 4.222 1.250 1.00 92.44 97 VAL A N 1
ATOM 752 C CA . VAL A 1 97 ? -8.541 5.456 2.028 1.00 92.44 97 VAL A CA 1
ATOM 753 C C . VAL A 1 97 ? -7.200 5.517 2.724 1.00 92.44 97 VAL A C 1
ATOM 755 O O . VAL A 1 97 ? -6.950 4.747 3.649 1.00 92.44 97 VAL A O 1
ATOM 758 N N . HIS A 1 98 ? -6.362 6.468 2.329 1.00 93.94 98 HIS A N 1
ATOM 759 C CA . HIS A 1 98 ? -5.141 6.740 3.070 1.00 93.94 98 HIS A CA 1
ATOM 760 C C . HIS A 1 98 ? -5.478 7.472 4.376 1.00 93.94 98 HIS A C 1
ATOM 762 O O . HIS A 1 98 ? -6.173 8.492 4.378 1.00 93.94 98 HIS A O 1
ATOM 768 N N . ILE A 1 99 ? -4.981 6.947 5.495 1.00 96.00 99 ILE A N 1
ATOM 769 C CA . ILE A 1 99 ? -5.000 7.599 6.806 1.00 96.00 99 ILE A CA 1
ATOM 770 C C . ILE A 1 99 ? -3.645 8.298 6.974 1.00 96.00 99 ILE A C 1
ATOM 772 O O . ILE A 1 99 ? -2.704 7.778 7.587 1.00 96.00 99 ILE A O 1
ATOM 776 N N . GLU A 1 100 ? -3.537 9.472 6.357 1.00 87.88 100 GLU A N 1
ATOM 777 C CA . GLU A 1 100 ? -2.302 10.251 6.250 1.00 87.88 100 GLU A CA 1
ATOM 778 C C . GLU A 1 100 ? -2.558 11.768 6.171 1.00 87.88 100 GLU A C 1
ATOM 780 O O . GLU A 1 100 ? -3.700 12.230 6.167 1.00 87.88 100 GLU A O 1
ATOM 785 N N . GLY A 1 101 ? -1.481 12.558 6.099 1.00 83.50 101 GLY A N 1
ATOM 786 C CA . GLY A 1 101 ? -1.538 14.007 5.859 1.00 83.50 101 GLY A CA 1
ATOM 787 C C . GLY A 1 101 ? -1.724 14.869 7.113 1.00 83.50 101 GLY A C 1
ATOM 788 O O . GLY A 1 101 ? -1.773 16.098 7.020 1.00 83.50 101 GLY A O 1
ATOM 789 N N . TRP A 1 102 ? -1.794 14.246 8.288 1.00 88.06 102 TRP A N 1
ATOM 790 C CA . TRP A 1 102 ? -1.819 14.920 9.583 1.00 88.06 102 TRP A CA 1
ATOM 791 C C . TRP A 1 102 ? -0.430 14.865 10.210 1.00 88.06 102 TRP A C 1
ATOM 793 O O . TRP A 1 102 ? 0.282 13.884 10.061 1.00 88.06 102 TRP A O 1
ATOM 803 N N . ASN A 1 103 ? -0.044 15.936 10.905 1.00 85.69 103 ASN A N 1
ATOM 804 C CA . ASN A 1 103 ? 1.287 16.054 11.496 1.00 85.69 103 ASN A CA 1
ATOM 805 C C . ASN A 1 103 ? 1.238 15.913 13.021 1.00 85.69 103 ASN A C 1
ATOM 807 O O . ASN A 1 103 ? 0.272 16.319 13.683 1.00 85.69 103 ASN A O 1
ATOM 811 N N . ASN A 1 104 ? 2.365 15.490 13.586 1.00 90.50 104 ASN A N 1
ATOM 812 C CA . ASN A 1 104 ? 2.634 15.373 15.014 1.00 90.50 104 ASN A CA 1
ATOM 813 C C . ASN A 1 104 ? 1.707 14.389 15.739 1.00 90.50 104 ASN A C 1
ATOM 815 O O . ASN A 1 104 ? 1.507 14.527 16.947 1.00 90.50 104 ASN A O 1
ATOM 819 N N . GLU A 1 105 ? 1.137 13.402 15.050 1.00 90.38 105 GLU A N 1
ATOM 820 C CA . GLU A 1 105 ? 0.187 12.464 15.665 1.00 90.38 105 GLU A CA 1
ATOM 821 C C . GLU A 1 105 ? 0.858 11.597 16.735 1.00 90.38 105 GLU A C 1
ATOM 823 O O . GLU A 1 105 ? 0.296 11.380 17.811 1.00 90.38 105 GLU A O 1
ATOM 828 N N . GLY A 1 106 ? 2.117 11.207 16.511 1.00 91.69 106 GLY A N 1
ATOM 829 C CA . GLY A 1 106 ? 2.927 10.475 17.487 1.00 91.69 106 GLY A CA 1
ATOM 830 C C . GLY A 1 106 ? 3.197 11.246 18.787 1.00 91.69 106 GLY A C 1
ATOM 831 O O . GLY A 1 106 ? 3.427 10.631 19.826 1.00 91.69 106 GLY A O 1
ATOM 832 N N . ILE A 1 107 ? 3.137 12.582 18.774 1.00 95.06 107 ILE A N 1
ATOM 833 C CA . ILE A 1 107 ? 3.504 13.426 19.929 1.00 95.06 107 ILE A CA 1
ATOM 834 C C . ILE A 1 107 ? 2.370 14.325 20.443 1.00 95.06 107 ILE A C 1
ATOM 836 O O . ILE A 1 107 ? 2.513 14.940 21.501 1.00 95.06 107 ILE A O 1
ATOM 840 N N . SER A 1 108 ? 1.239 14.387 19.740 1.00 96.88 108 SER A N 1
ATOM 841 C CA . SER A 1 108 ? 0.061 15.179 20.097 1.00 96.88 108 SER A CA 1
ATOM 842 C C . SER A 1 108 ? -1.197 14.315 20.071 1.00 96.88 108 SER A C 1
ATOM 844 O O . SER A 1 108 ? -1.774 14.073 19.011 1.00 96.88 108 SER A O 1
ATOM 846 N N . GLU A 1 109 ? -1.675 13.924 21.256 1.00 96.69 109 GLU A N 1
ATOM 847 C CA . GLU A 1 109 ? -2.927 13.170 21.412 1.00 96.69 109 GLU A CA 1
ATOM 848 C C . GLU A 1 109 ? -4.104 13.897 20.754 1.00 96.69 109 GLU A C 1
ATOM 850 O O . GLU A 1 109 ? -4.934 13.280 20.102 1.00 96.69 109 GLU A O 1
ATOM 855 N N . GLY A 1 110 ? -4.153 15.228 20.861 1.00 96.38 110 GLY A N 1
ATOM 856 C CA . GLY A 1 110 ? -5.206 16.023 20.234 1.00 96.38 110 GLY A CA 1
ATOM 857 C C . GLY A 1 110 ? -5.201 15.947 18.705 1.00 96.38 110 GLY A C 1
ATOM 858 O O . GLY A 1 110 ? -6.279 15.937 18.118 1.00 96.38 110 GLY A O 1
ATOM 859 N N . SER A 1 111 ? -4.021 15.876 18.073 1.00 95.62 111 SER A N 1
ATOM 860 C CA . SER A 1 111 ? -3.899 15.710 16.614 1.00 95.62 111 SER A CA 1
ATOM 861 C C . SER A 1 111 ? -4.398 14.327 16.201 1.00 95.62 111 SER A C 1
ATOM 863 O O . SER A 1 111 ? -5.323 14.217 15.398 1.00 95.62 111 SER A O 1
ATO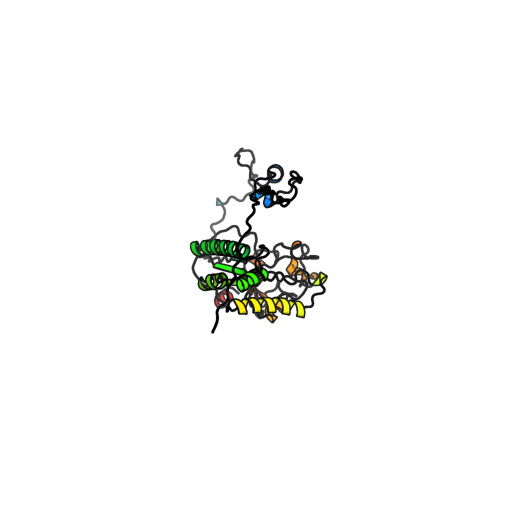M 865 N N . PHE A 1 112 ? -3.891 13.287 16.872 1.00 97.88 112 PHE A N 1
ATOM 866 C CA . PHE A 1 112 ? -4.298 11.904 16.635 1.00 97.88 112 PHE A CA 1
ATOM 867 C C . PHE A 1 112 ? -5.813 11.707 16.810 1.00 97.88 112 PHE A C 1
ATOM 869 O O . PHE A 1 112 ? -6.480 11.163 15.938 1.00 97.88 112 PHE A O 1
ATOM 876 N N . GLN A 1 113 ? -6.403 12.215 17.897 1.00 97.62 113 GLN A N 1
ATOM 877 C CA . GLN A 1 113 ? -7.841 12.071 18.159 1.00 97.62 113 GLN A CA 1
ATOM 878 C C . GLN A 1 113 ? -8.719 12.787 17.125 1.00 97.62 113 GLN A C 1
ATOM 880 O O . GLN A 1 113 ? -9.832 12.342 16.848 1.00 97.62 113 GLN A O 1
ATOM 885 N N . GLN A 1 114 ? -8.251 13.892 16.544 1.00 96.25 114 GLN A N 1
ATOM 886 C CA . GLN A 1 114 ? -8.978 14.558 15.463 1.00 96.25 114 GLN A CA 1
ATOM 887 C C . GLN A 1 114 ? -8.929 13.747 14.164 1.00 96.25 114 GLN A C 1
ATOM 889 O O . GLN A 1 114 ? -9.953 13.638 13.486 1.00 96.25 114 GLN A O 1
ATOM 894 N N . HIS A 1 115 ? -7.786 13.136 13.846 1.00 97.25 115 HIS A N 1
ATOM 895 C CA . HIS A 1 115 ? -7.670 12.247 12.694 1.00 97.25 115 HIS A CA 1
ATOM 896 C C . HIS A 1 115 ? -8.544 10.996 12.871 1.00 97.25 115 HIS A C 1
ATOM 898 O O . HIS A 1 115 ? -9.326 10.663 11.981 1.00 97.25 115 HIS A O 1
ATOM 904 N N . VAL A 1 116 ? -8.530 10.377 14.060 1.00 98.00 116 VAL A N 1
ATOM 905 C CA . VAL A 1 116 ? -9.424 9.260 14.421 1.00 98.00 116 VAL A CA 1
ATOM 906 C C . VAL A 1 116 ? -10.894 9.628 14.198 1.00 98.00 116 VAL A C 1
ATOM 908 O O . VAL A 1 116 ? -11.610 8.880 13.538 1.00 98.00 116 VAL A O 1
ATOM 911 N N . GLN A 1 117 ? -11.344 10.803 14.650 1.00 97.19 117 GLN A N 1
ATOM 912 C CA . GLN A 1 117 ? -12.727 11.255 14.430 1.00 97.19 117 GLN A CA 1
ATOM 913 C C . GLN A 1 117 ? -13.080 11.412 12.943 1.00 97.19 117 GLN A C 1
ATOM 915 O O . GLN A 1 117 ? -14.219 11.160 12.542 1.00 97.19 117 GLN A O 1
ATOM 920 N N . ALA A 1 118 ? -12.128 11.841 12.109 1.00 95.69 118 ALA A N 1
ATOM 921 C CA . ALA A 1 118 ? -12.336 11.923 10.666 1.00 95.69 118 ALA A CA 1
ATOM 922 C C . ALA A 1 118 ? -12.491 10.524 10.046 1.00 95.69 118 ALA A C 1
ATOM 924 O O . ALA A 1 118 ? -13.417 10.305 9.259 1.00 95.69 118 ALA A O 1
ATOM 925 N N . VAL A 1 119 ? -11.645 9.575 10.457 1.00 97.06 119 VAL A N 1
ATOM 926 C CA . VAL A 1 119 ? -11.708 8.168 10.038 1.00 97.06 119 VAL A CA 1
ATOM 927 C C . VAL A 1 119 ? -13.035 7.527 10.454 1.00 97.06 119 VAL A C 1
ATOM 929 O O . VAL A 1 119 ? -13.722 6.945 9.617 1.00 97.06 119 VAL A O 1
ATOM 932 N N . GLU A 1 120 ? -13.462 7.697 11.707 1.00 96.94 120 GLU A N 1
ATOM 933 C CA . GLU A 1 120 ? -14.743 7.186 12.219 1.00 96.94 120 GLU A CA 1
ATOM 934 C C . GLU A 1 120 ? -15.941 7.722 11.432 1.00 96.94 120 GLU A C 1
ATOM 936 O O . GLU A 1 120 ? -16.875 6.981 11.104 1.00 96.94 120 GLU A O 1
ATOM 941 N N . LYS A 1 121 ? -15.921 9.020 11.108 1.00 95.62 121 LYS A N 1
ATOM 942 C CA . LYS A 1 121 ? -16.982 9.659 10.329 1.00 95.62 121 LYS A CA 1
ATOM 943 C C . LYS A 1 121 ? -17.070 9.074 8.920 1.00 95.62 121 LYS A C 1
ATOM 945 O O . LYS A 1 121 ? -18.177 8.846 8.434 1.00 95.62 121 LYS A O 1
ATOM 950 N N . LEU A 1 122 ? -15.932 8.830 8.273 1.00 94.31 122 LEU A N 1
ATOM 951 C CA . LEU A 1 122 ? -15.898 8.222 6.944 1.00 94.31 122 LEU A CA 1
ATOM 952 C C . LEU A 1 122 ? -16.334 6.752 6.980 1.00 94.31 122 LEU A C 1
ATOM 954 O O . LEU A 1 122 ? -17.149 6.338 6.162 1.00 94.31 122 LEU A O 1
ATOM 958 N N . ALA A 1 123 ? -15.869 5.985 7.965 1.00 94.69 123 ALA A N 1
ATOM 959 C CA . ALA A 1 123 ? -16.290 4.601 8.154 1.00 94.69 123 ALA A CA 1
ATOM 960 C C . ALA A 1 123 ? -17.805 4.488 8.382 1.00 94.69 123 ALA A C 1
ATOM 962 O O . ALA A 1 123 ? -18.454 3.648 7.766 1.00 94.69 123 ALA A O 1
ATOM 963 N N . THR A 1 124 ? -18.383 5.392 9.182 1.00 95.50 124 THR A N 1
ATOM 964 C CA . THR A 1 124 ? -19.839 5.466 9.392 1.00 95.50 124 THR A CA 1
ATOM 965 C C . THR A 1 124 ? -20.580 5.679 8.071 1.00 95.50 124 THR A C 1
ATOM 967 O O . THR A 1 124 ? -21.574 5.006 7.812 1.00 95.50 124 THR A O 1
ATOM 970 N N . LEU A 1 125 ? -20.079 6.566 7.204 1.00 92.75 125 LEU A N 1
ATOM 971 C CA . LEU A 1 125 ? -20.671 6.800 5.885 1.00 92.75 125 LEU A CA 1
ATOM 972 C C . LEU A 1 125 ? -20.621 5.538 5.011 1.00 92.75 125 LEU A C 1
ATOM 974 O O . LEU A 1 125 ? -21.602 5.211 4.346 1.00 92.75 125 LEU A O 1
ATOM 978 N N . PHE A 1 126 ? -19.507 4.804 5.020 1.00 91.06 126 PHE A N 1
ATOM 979 C CA . PHE A 1 126 ? -19.431 3.539 4.292 1.00 91.06 126 PHE A CA 1
ATOM 980 C C . PHE A 1 126 ? -20.397 2.488 4.847 1.00 91.06 126 PHE A C 1
ATOM 982 O O . PHE A 1 126 ? -21.102 1.853 4.063 1.00 91.06 126 PHE A O 1
ATOM 989 N N . GLU A 1 127 ? -20.507 2.348 6.170 1.00 91.19 127 GLU A N 1
ATOM 990 C CA . GLU A 1 127 ? -21.465 1.431 6.803 1.00 91.19 127 GLU A CA 1
ATOM 991 C C . GLU A 1 127 ? -22.918 1.764 6.421 1.00 91.19 127 GLU A C 1
ATOM 993 O O . GLU A 1 127 ? -23.674 0.867 6.044 1.00 91.19 127 GLU A O 1
ATOM 998 N N . GLU A 1 128 ? -23.306 3.045 6.443 1.00 92.44 128 GLU A N 1
ATOM 999 C CA . GLU A 1 128 ? -24.652 3.509 6.062 1.00 92.44 128 GLU A CA 1
ATOM 1000 C C . GLU A 1 128 ? -25.037 3.128 4.624 1.00 92.44 128 GLU A C 1
ATOM 1002 O O . GLU A 1 128 ? -26.217 2.920 4.322 1.00 92.44 128 GLU A O 1
ATOM 1007 N N . HIS A 1 129 ? -24.043 3.000 3.746 1.00 87.75 129 HIS A N 1
ATOM 1008 C CA . HIS A 1 129 ? -24.222 2.656 2.340 1.00 87.75 129 HIS A CA 1
ATOM 1009 C C . HIS A 1 129 ? -23.862 1.202 2.001 1.00 87.75 129 HIS A C 1
ATOM 1011 O O . HIS A 1 129 ? -23.903 0.834 0.827 1.00 87.75 129 HIS A O 1
ATOM 1017 N N . ASN A 1 130 ? -23.558 0.363 2.999 1.00 84.94 130 ASN A N 1
ATOM 1018 C CA . ASN A 1 130 ? -23.020 -0.992 2.813 1.00 84.94 130 ASN A CA 1
ATOM 1019 C C . ASN A 1 130 ? -21.787 -1.029 1.887 1.00 84.94 130 ASN A C 1
ATOM 1021 O O . ASN A 1 130 ? -21.571 -2.008 1.174 1.00 84.94 130 ASN A O 1
ATOM 1025 N N . ALA A 1 131 ? -20.999 0.046 1.875 1.00 83.56 131 ALA A N 1
ATOM 1026 C CA . ALA A 1 131 ? -19.777 0.139 1.099 1.00 83.56 131 ALA A CA 1
ATOM 1027 C C . ALA A 1 131 ? -18.621 -0.534 1.842 1.00 83.56 131 ALA A C 1
ATOM 1029 O O . ALA A 1 131 ? -18.552 -0.531 3.074 1.00 83.56 131 ALA A O 1
ATOM 1030 N N . LYS A 1 132 ? -17.700 -1.104 1.068 1.00 82.06 132 LYS A N 1
ATOM 1031 C CA . LYS A 1 132 ? -16.459 -1.689 1.564 1.00 82.06 132 LYS A CA 1
ATOM 1032 C C . LYS A 1 132 ? -15.284 -0.831 1.132 1.00 82.06 132 LYS A C 1
ATOM 1034 O O . LYS A 1 132 ? -15.307 -0.222 0.064 1.00 82.06 132 LYS A O 1
ATOM 1039 N N . ALA A 1 133 ? -14.291 -0.770 2.005 1.00 89.94 133 ALA A N 1
ATOM 1040 C CA . ALA A 1 133 ? -13.082 -0.009 1.783 1.00 89.94 133 ALA A CA 1
ATOM 1041 C C . ALA A 1 133 ? -11.909 -0.638 2.530 1.00 89.94 133 ALA A C 1
ATOM 1043 O O . ALA A 1 133 ? -12.106 -1.349 3.523 1.00 89.94 133 ALA A O 1
ATOM 1044 N N . THR A 1 134 ? -10.708 -0.321 2.067 1.00 92.56 134 THR A N 1
ATOM 1045 C CA . THR A 1 134 ? -9.460 -0.576 2.781 1.00 92.56 134 THR A CA 1
ATOM 1046 C C . THR A 1 134 ? -8.943 0.743 3.337 1.00 92.56 134 THR A C 1
ATOM 1048 O O . THR A 1 134 ? -8.818 1.724 2.607 1.00 92.56 134 THR A O 1
ATOM 1051 N N . PHE A 1 135 ? -8.671 0.772 4.637 1.00 96.56 135 PHE A N 1
ATOM 1052 C CA . PHE A 1 135 ? -8.059 1.903 5.319 1.00 96.56 135 PHE A CA 1
ATOM 1053 C C . PHE A 1 135 ? -6.562 1.650 5.479 1.00 96.56 135 PHE A C 1
ATOM 1055 O O . PHE A 1 135 ? -6.146 0.649 6.062 1.00 96.56 135 PHE A O 1
ATOM 1062 N N . GLU A 1 136 ? -5.756 2.563 4.957 1.00 96.75 136 GLU A N 1
ATOM 1063 C CA . GLU A 1 136 ? -4.320 2.385 4.771 1.00 96.75 136 GLU A CA 1
ATOM 1064 C C . GLU A 1 136 ? -3.578 3.359 5.678 1.00 96.75 136 GLU A C 1
ATOM 1066 O O . GLU A 1 136 ? -3.509 4.558 5.413 1.00 96.75 136 GLU A O 1
ATOM 1071 N N . ALA A 1 137 ? -3.075 2.853 6.802 1.00 97.75 137 ALA A N 1
ATOM 1072 C CA . ALA A 1 137 ? -2.450 3.678 7.824 1.00 97.75 137 ALA A CA 1
ATOM 1073 C C . ALA A 1 137 ? -1.025 4.073 7.438 1.00 97.75 137 ALA A C 1
ATOM 1075 O O . ALA A 1 137 ? -0.200 3.218 7.115 1.00 97.75 137 ALA A O 1
ATOM 1076 N N . SER A 1 138 ? -0.724 5.366 7.528 1.00 97.00 138 SER A N 1
ATOM 1077 C CA . SER A 1 138 ? 0.652 5.856 7.435 1.00 97.00 138 SER A CA 1
ATOM 1078 C C . SER A 1 138 ? 1.492 5.428 8.652 1.00 97.00 138 SER A C 1
ATOM 1080 O O . SER A 1 138 ? 0.945 5.211 9.743 1.00 97.00 138 SER A O 1
ATOM 1082 N N . PRO A 1 139 ? 2.832 5.356 8.532 1.00 94.19 139 PRO A N 1
ATOM 1083 C CA . PRO A 1 139 ? 3.716 5.105 9.671 1.00 94.19 139 PRO A CA 1
ATOM 1084 C C . PRO A 1 139 ? 3.521 6.094 10.831 1.00 94.19 139 PRO A C 1
ATOM 1086 O O . PRO A 1 139 ? 3.595 5.696 11.994 1.00 94.19 139 PRO A O 1
ATOM 1089 N N . GLU A 1 140 ? 3.226 7.362 10.528 1.00 94.75 140 GLU A N 1
ATOM 1090 C CA . GLU A 1 140 ? 2.945 8.392 11.535 1.00 94.75 140 GLU A CA 1
ATOM 1091 C C . GLU A 1 140 ? 1.641 8.110 12.295 1.00 94.75 140 GLU A C 1
ATOM 1093 O O . GLU A 1 140 ? 1.612 8.183 13.529 1.00 94.75 140 GLU A O 1
ATOM 1098 N N . PHE A 1 141 ? 0.587 7.688 11.592 1.00 97.81 141 PHE A N 1
ATOM 1099 C CA . PHE A 1 141 ? -0.657 7.283 12.238 1.00 97.81 141 PHE A CA 1
ATOM 1100 C C . PHE A 1 141 ? -0.463 6.049 13.130 1.00 97.81 141 PHE A C 1
ATOM 1102 O O . PHE A 1 141 ? -0.986 6.006 14.243 1.00 97.81 141 PHE A O 1
ATOM 1109 N N . ILE A 1 142 ? 0.328 5.061 12.691 1.00 97.94 142 ILE A N 1
ATOM 1110 C CA . ILE A 1 142 ? 0.676 3.876 13.497 1.00 97.94 142 ILE A CA 1
ATOM 1111 C C . ILE A 1 142 ? 1.450 4.268 14.766 1.00 97.94 142 ILE A C 1
ATOM 1113 O O . ILE A 1 142 ? 1.230 3.688 15.836 1.00 97.94 142 ILE A O 1
ATOM 1117 N N . GLU A 1 143 ? 2.326 5.271 14.695 1.00 96.50 143 GLU A N 1
ATOM 1118 C CA . GLU A 1 143 ? 3.000 5.807 15.879 1.00 96.50 143 GLU A CA 1
ATOM 1119 C C . GLU A 1 143 ? 2.005 6.457 16.854 1.00 96.50 143 GLU A C 1
ATOM 1121 O O . GLU A 1 143 ? 2.034 6.155 18.052 1.00 96.50 143 GLU A O 1
ATOM 1126 N N . GLY A 1 144 ? 1.087 7.291 16.354 1.00 97.75 144 GLY A N 1
ATOM 1127 C CA . GLY A 1 144 ? -0.001 7.866 17.153 1.00 97.75 144 GLY A CA 1
ATOM 1128 C C . GLY A 1 144 ? -0.873 6.787 17.800 1.00 97.75 144 GLY A C 1
ATOM 1129 O O . GLY A 1 144 ? -1.099 6.806 19.012 1.00 97.75 144 GLY A O 1
ATOM 1130 N N . TYR A 1 145 ? -1.269 5.782 17.019 1.00 98.19 145 TYR A N 1
ATOM 1131 C CA . TYR A 1 145 ? -2.042 4.628 17.469 1.00 98.19 145 TYR A CA 1
ATOM 1132 C C . TYR A 1 145 ? -1.387 3.937 18.664 1.00 98.19 145 TYR A C 1
ATOM 1134 O O . TYR A 1 145 ? -2.025 3.701 19.692 1.00 98.19 145 TYR A O 1
ATOM 1142 N N . LYS A 1 146 ? -0.084 3.671 18.568 1.00 97.88 146 LYS A N 1
ATOM 1143 C CA . LYS A 1 146 ? 0.697 3.063 19.645 1.00 97.88 146 LYS A CA 1
ATOM 1144 C C . LYS A 1 146 ? 0.778 3.955 20.882 1.00 97.88 146 LYS A C 1
ATOM 1146 O O . LYS A 1 146 ? 0.567 3.479 21.997 1.00 97.88 146 LYS A O 1
ATOM 1151 N N . ASN A 1 147 ? 1.120 5.228 20.704 1.00 98.06 147 ASN A N 1
ATOM 1152 C CA . ASN A 1 147 ? 1.418 6.131 21.816 1.00 98.06 147 ASN A CA 1
ATOM 1153 C C . ASN A 1 147 ? 0.167 6.492 22.627 1.00 98.06 147 ASN A C 1
ATOM 1155 O O . ASN A 1 147 ? 0.256 6.668 23.844 1.00 98.06 147 ASN A O 1
ATOM 1159 N N . TRP A 1 148 ? -0.996 6.533 21.976 1.00 98.06 148 TRP A N 1
ATOM 1160 C CA . TRP A 1 148 ? -2.268 6.914 22.592 1.00 98.06 148 TRP A CA 1
ATOM 1161 C C . TRP A 1 148 ? -3.208 5.730 22.851 1.00 98.06 148 TRP A C 1
ATOM 1163 O O . TRP A 1 148 ? -4.347 5.940 23.257 1.00 98.06 148 TRP A O 1
ATOM 1173 N N . ASN A 1 149 ? -2.727 4.488 22.693 1.00 96.75 149 ASN A N 1
ATOM 1174 C CA . ASN A 1 149 ? -3.513 3.253 22.837 1.00 96.75 149 ASN A CA 1
ATOM 1175 C C . ASN A 1 149 ? -4.799 3.279 21.992 1.00 96.75 149 ASN A C 1
ATOM 1177 O O . ASN A 1 149 ? -5.891 3.014 22.498 1.00 96.75 149 ASN A O 1
ATOM 1181 N N . GLY A 1 150 ? -4.662 3.650 20.718 1.00 96.81 150 GLY A N 1
ATOM 1182 C CA . GLY A 1 150 ? -5.763 3.652 19.767 1.00 96.81 150 GLY A CA 1
ATOM 1183 C C . GLY A 1 150 ? -6.385 2.264 19.611 1.00 96.81 150 GLY A C 1
ATOM 1184 O O . GLY A 1 150 ? -5.731 1.245 19.821 1.00 96.81 150 GLY A O 1
ATOM 1185 N N . THR A 1 151 ? -7.662 2.242 19.240 1.00 97.81 151 THR A N 1
ATOM 1186 C CA . THR A 1 151 ? -8.428 1.018 18.941 1.00 97.81 151 THR A CA 1
ATOM 1187 C C . THR A 1 151 ? -9.067 1.052 17.557 1.00 97.81 151 THR A C 1
ATOM 1189 O O . THR A 1 151 ? -9.537 0.028 17.072 1.00 97.81 151 THR A O 1
ATOM 1192 N N . ILE A 1 152 ? -9.049 2.211 16.890 1.00 98.19 152 ILE A N 1
ATOM 1193 C CA . ILE A 1 152 ? -9.808 2.452 15.661 1.00 98.19 152 ILE A CA 1
ATOM 1194 C C . ILE A 1 152 ? -9.499 1.454 14.537 1.00 98.19 152 ILE A C 1
ATOM 1196 O O . ILE A 1 152 ? -10.420 0.992 13.881 1.00 98.19 152 ILE A O 1
ATOM 1200 N N . LEU A 1 153 ? -8.240 1.050 14.331 1.00 98.25 153 LEU A N 1
ATOM 1201 C CA . LEU A 1 153 ? -7.891 0.080 13.284 1.00 98.25 153 LEU A CA 1
ATOM 1202 C C . LEU A 1 153 ? -8.505 -1.301 13.557 1.00 98.25 153 LEU A C 1
ATOM 1204 O O . LEU A 1 153 ? -9.015 -1.938 12.638 1.00 98.25 153 LEU A O 1
ATOM 1208 N N . ASN A 1 154 ? -8.523 -1.738 14.820 1.00 98.25 154 ASN A N 1
ATOM 1209 C CA . ASN A 1 154 ? -9.212 -2.966 15.216 1.00 98.25 154 ASN A CA 1
ATOM 1210 C C . ASN A 1 154 ? -10.734 -2.833 15.066 1.00 98.25 154 ASN A C 1
ATOM 1212 O O . ASN A 1 154 ? -11.380 -3.756 14.586 1.00 98.25 154 ASN A O 1
ATOM 1216 N N . GLU A 1 155 ? -11.310 -1.684 15.420 1.00 97.88 155 GLU A N 1
ATOM 1217 C CA . GLU A 1 155 ? -12.749 -1.439 15.271 1.00 97.88 155 GLU A CA 1
ATOM 1218 C C . GLU A 1 155 ? -13.190 -1.430 13.802 1.00 97.88 155 GLU A C 1
ATOM 1220 O O . GLU A 1 155 ? -14.241 -1.976 13.467 1.00 97.88 155 GLU A O 1
ATOM 1225 N N . LEU A 1 156 ? -12.388 -0.842 12.910 1.00 96.25 156 LEU A N 1
ATOM 1226 C CA . LEU A 1 156 ? -12.613 -0.891 11.466 1.00 96.25 156 LEU A CA 1
ATOM 1227 C C . LEU A 1 156 ? -12.534 -2.329 10.943 1.00 96.25 156 LEU A C 1
ATOM 1229 O O . LEU A 1 156 ? -13.404 -2.755 10.180 1.00 96.25 156 LEU A O 1
ATOM 1233 N N . TYR A 1 157 ? -11.537 -3.092 11.390 1.00 95.12 157 TYR A N 1
ATOM 1234 C CA . TYR A 1 157 ? -11.404 -4.503 11.037 1.00 95.12 157 TYR A CA 1
ATOM 1235 C C . TYR A 1 157 ? -12.617 -5.329 11.498 1.00 95.12 157 TYR A C 1
ATOM 1237 O O . TYR A 1 157 ? -13.195 -6.068 10.705 1.00 95.12 157 TYR A O 1
ATOM 1245 N N . ASP A 1 158 ? -13.083 -5.138 12.736 1.00 95.50 158 ASP A N 1
ATOM 1246 C CA . ASP A 1 158 ? -14.263 -5.822 13.290 1.00 95.50 158 ASP A CA 1
ATOM 1247 C C . ASP A 1 158 ? -15.562 -5.480 12.533 1.00 95.50 158 ASP A C 1
ATOM 1249 O O . ASP A 1 158 ? -16.503 -6.278 12.495 1.00 95.50 158 ASP A O 1
ATOM 1253 N N . LYS A 1 159 ? -15.616 -4.307 11.891 1.00 91.00 159 LYS A N 1
ATOM 1254 C CA . LYS A 1 159 ? -16.704 -3.881 10.990 1.00 91.00 159 LYS A CA 1
ATOM 1255 C C . LYS A 1 159 ? -16.572 -4.448 9.568 1.00 91.00 159 LYS A C 1
ATOM 1257 O O . LYS A 1 159 ? -17.455 -4.259 8.724 1.00 91.00 159 LYS A O 1
ATOM 1262 N N . GLY A 1 160 ? -15.497 -5.180 9.292 1.00 89.69 160 GLY A N 1
ATOM 1263 C CA . GLY A 1 160 ? -15.219 -5.803 8.005 1.00 89.69 160 GLY A CA 1
ATOM 1264 C C . GLY A 1 160 ? -14.729 -4.815 6.950 1.00 89.69 160 GLY A C 1
ATOM 1265 O O . GLY A 1 160 ? -15.120 -4.954 5.787 1.00 89.69 160 GLY A O 1
ATOM 1266 N N . PHE A 1 161 ? -13.955 -3.807 7.359 1.00 92.44 161 PHE A N 1
ATOM 1267 C CA . PHE A 1 161 ? -13.094 -3.026 6.470 1.00 92.44 161 PHE A CA 1
ATOM 1268 C C . PHE A 1 161 ? -11.719 -3.692 6.340 1.00 92.44 161 PHE A C 1
ATOM 1270 O O . PHE A 1 161 ? -11.252 -4.356 7.267 1.00 92.44 161 PHE A O 1
ATOM 1277 N N . GLY A 1 162 ? -11.058 -3.492 5.200 1.00 92.94 162 GLY A N 1
ATOM 1278 C CA . GLY A 1 162 ? -9.657 -3.871 5.033 1.00 92.94 162 GLY A CA 1
ATOM 1279 C C . GLY A 1 162 ? -8.744 -2.928 5.816 1.00 92.94 162 GLY A C 1
ATOM 1280 O O . GLY A 1 162 ? -9.038 -1.736 5.918 1.00 92.94 162 GLY A O 1
ATOM 1281 N N . ILE A 1 163 ? -7.631 -3.446 6.339 1.00 97.31 163 ILE A N 1
ATOM 1282 C CA . ILE A 1 163 ? -6.580 -2.648 6.985 1.00 97.31 163 ILE A CA 1
ATOM 1283 C C . ILE A 1 163 ? -5.263 -2.894 6.250 1.00 97.31 163 ILE A C 1
ATOM 1285 O O . ILE A 1 163 ? -4.840 -4.041 6.093 1.00 97.31 163 ILE A O 1
ATOM 1289 N N . GLY A 1 164 ? -4.627 -1.814 5.808 1.00 96.94 164 GLY A N 1
ATOM 1290 C CA . GLY A 1 164 ? -3.348 -1.827 5.105 1.00 96.94 164 GLY A CA 1
ATOM 1291 C C . GLY A 1 164 ? -2.402 -0.743 5.612 1.00 96.94 164 GLY A C 1
ATOM 1292 O O . GLY A 1 164 ? -2.717 -0.009 6.553 1.00 96.94 164 GLY A O 1
ATOM 1293 N N . ILE A 1 165 ? -1.243 -0.636 4.968 1.00 97.88 165 ILE A N 1
ATOM 1294 C CA . ILE A 1 165 ? -0.256 0.423 5.213 1.00 97.88 165 ILE A CA 1
ATOM 1295 C C . ILE A 1 165 ? -0.122 1.309 3.986 1.00 97.88 165 ILE A C 1
ATOM 1297 O O . ILE A 1 165 ? 0.137 0.805 2.899 1.00 97.88 165 ILE A O 1
ATOM 1301 N N . HIS A 1 166 ? -0.218 2.622 4.179 1.00 97.19 166 HIS A N 1
ATOM 1302 C CA . HIS A 1 166 ? 0.262 3.579 3.188 1.00 97.19 166 HIS A CA 1
ATOM 1303 C C . HIS A 1 166 ? 1.727 3.890 3.499 1.00 97.19 166 HIS A C 1
ATOM 1305 O O . HIS A 1 166 ? 2.019 4.626 4.439 1.00 97.19 166 HIS A O 1
ATOM 1311 N N . ALA A 1 167 ? 2.654 3.258 2.782 1.00 96.31 167 ALA A N 1
ATOM 1312 C CA . ALA A 1 167 ? 4.041 3.155 3.233 1.00 96.31 167 ALA A CA 1
ATOM 1313 C C . ALA A 1 167 ? 4.889 4.411 3.003 1.00 96.31 167 ALA A C 1
ATOM 1315 O O . ALA A 1 167 ? 5.887 4.592 3.704 1.00 96.31 167 ALA A O 1
ATOM 1316 N N . ASP A 1 168 ? 4.517 5.215 2.001 1.00 93.25 168 ASP A N 1
ATOM 1317 C CA . ASP A 1 168 ? 5.288 6.346 1.464 1.00 93.25 168 ASP A CA 1
ATOM 1318 C C . ASP A 1 168 ? 6.795 6.032 1.322 1.00 93.25 168 ASP A C 1
ATOM 1320 O O . ASP A 1 168 ? 7.674 6.747 1.804 1.00 93.25 168 ASP A O 1
ATOM 1324 N N . ALA A 1 169 ? 7.100 4.891 0.694 1.00 94.81 169 ALA A N 1
ATOM 1325 C CA . ALA A 1 169 ? 8.440 4.312 0.629 1.00 94.81 169 ALA A CA 1
ATOM 1326 C C . ALA A 1 169 ? 8.890 4.058 -0.819 1.00 94.81 169 ALA A C 1
ATOM 1328 O O . ALA A 1 169 ? 8.097 3.788 -1.718 1.00 94.81 169 ALA A O 1
ATOM 1329 N N . GLY A 1 170 ? 10.202 4.133 -1.068 1.00 93.06 170 GLY A N 1
ATOM 1330 C CA . GLY A 1 170 ? 10.800 3.843 -2.381 1.00 93.06 170 GLY A CA 1
ATOM 1331 C C . GLY A 1 170 ? 10.710 4.976 -3.418 1.00 93.06 170 GLY A C 1
ATOM 1332 O O . GLY A 1 170 ? 11.457 4.952 -4.404 1.00 93.06 170 GLY A O 1
ATOM 1333 N N . GLY A 1 171 ? 9.897 6.007 -3.162 1.00 92.06 171 GLY A N 1
ATOM 1334 C CA . GLY A 1 171 ? 9.717 7.192 -4.013 1.00 92.06 171 GLY A CA 1
ATOM 1335 C C . GLY A 1 171 ? 10.985 8.022 -4.258 1.00 92.06 171 GLY A C 1
ATOM 1336 O O . GLY A 1 171 ? 11.038 8.822 -5.190 1.00 92.06 171 GLY A O 1
ATOM 1337 N N . SER A 1 172 ? 12.022 7.823 -3.443 1.00 87.06 172 SER A N 1
ATOM 1338 C CA . SER A 1 172 ? 13.298 8.540 -3.505 1.00 87.06 172 SER A CA 1
ATOM 1339 C C . SER A 1 172 ? 14.517 7.642 -3.729 1.00 87.06 172 SER A C 1
ATOM 1341 O O . SER A 1 172 ? 15.646 8.102 -3.548 1.00 87.06 172 SER A O 1
ATOM 1343 N N . ALA A 1 173 ? 14.313 6.387 -4.143 1.00 87.69 173 ALA A N 1
ATOM 1344 C CA . ALA A 1 173 ? 15.373 5.382 -4.203 1.00 87.69 173 ALA A CA 1
ATOM 1345 C C . ALA A 1 173 ? 16.632 5.846 -4.959 1.00 87.69 173 ALA A C 1
ATOM 1347 O O . ALA A 1 173 ? 17.736 5.752 -4.423 1.00 87.69 173 ALA A O 1
ATOM 1348 N N . ASP A 1 174 ? 16.476 6.438 -6.147 1.00 86.00 174 ASP A N 1
ATOM 1349 C CA . ASP A 1 174 ? 17.607 6.924 -6.953 1.00 86.00 174 ASP A CA 1
ATOM 1350 C C . ASP A 1 174 ? 18.352 8.096 -6.297 1.00 86.00 174 ASP A C 1
ATOM 1352 O O . ASP A 1 174 ? 19.578 8.197 -6.385 1.00 86.00 174 ASP A O 1
ATOM 1356 N N . ARG A 1 175 ? 17.615 8.996 -5.633 1.00 86.81 175 ARG A N 1
ATOM 1357 C CA . ARG A 1 175 ? 18.176 10.175 -4.956 1.00 86.81 175 ARG A CA 1
ATOM 1358 C C . ARG A 1 175 ? 18.970 9.767 -3.721 1.00 86.81 175 ARG A C 1
ATOM 1360 O O . ARG A 1 175 ? 20.049 10.308 -3.479 1.00 86.81 175 ARG A O 1
ATOM 1367 N N . ASP A 1 176 ? 18.417 8.836 -2.955 1.00 89.94 176 ASP A N 1
ATOM 1368 C CA . ASP A 1 176 ? 18.934 8.451 -1.645 1.00 89.94 176 ASP A CA 1
ATOM 1369 C C . ASP A 1 176 ? 19.898 7.255 -1.739 1.00 89.94 176 ASP A C 1
ATOM 1371 O O . ASP A 1 176 ? 20.571 6.921 -0.766 1.00 89.94 176 ASP A O 1
ATOM 1375 N N . GLY A 1 177 ? 20.033 6.653 -2.928 1.00 92.50 177 GLY A N 1
ATOM 1376 C CA . GLY A 1 177 ? 20.876 5.483 -3.164 1.00 92.50 177 GLY A CA 1
ATOM 1377 C C . GLY A 1 177 ? 20.346 4.227 -2.474 1.00 92.50 177 GLY A C 1
ATOM 1378 O O . GLY A 1 177 ? 21.145 3.372 -2.091 1.00 92.50 177 GLY A O 1
ATOM 1379 N N . LEU A 1 178 ? 19.025 4.142 -2.299 1.00 94.25 178 LEU A N 1
ATOM 1380 C CA . LEU A 1 178 ? 18.355 3.039 -1.621 1.00 94.25 178 LEU A CA 1
ATOM 1381 C C . LEU A 1 178 ? 18.591 1.739 -2.391 1.00 94.25 178 LEU A C 1
ATOM 1383 O O . LEU A 1 178 ? 18.392 1.670 -3.606 1.00 94.25 178 LEU A O 1
ATOM 1387 N N . THR A 1 179 ? 19.017 0.694 -1.693 1.00 96.81 179 THR A N 1
ATOM 1388 C CA . THR A 1 179 ? 19.132 -0.642 -2.281 1.00 96.81 179 THR A CA 1
ATOM 1389 C C . THR A 1 179 ? 17.804 -1.394 -2.216 1.00 96.81 179 THR A C 1
ATOM 1391 O O . THR A 1 179 ? 16.949 -1.114 -1.379 1.00 96.81 179 THR A O 1
ATOM 1394 N N . GLN A 1 180 ? 17.650 -2.421 -3.060 1.00 97.75 180 GLN A N 1
ATOM 1395 C CA . GLN A 1 180 ? 16.488 -3.316 -3.008 1.00 97.75 180 GLN A CA 1
ATOM 1396 C C . GLN A 1 180 ? 16.282 -3.929 -1.615 1.00 97.75 180 GLN A C 1
ATOM 1398 O O . GLN A 1 180 ? 15.151 -4.057 -1.164 1.00 97.75 180 GLN A O 1
ATOM 1403 N N . GLU A 1 181 ? 17.366 -4.318 -0.937 1.00 97.38 181 GLU A N 1
ATOM 1404 C CA . GLU A 1 181 ? 17.291 -4.927 0.393 1.00 97.38 181 GLU A CA 1
ATOM 1405 C C . GLU A 1 181 ? 16.807 -3.926 1.446 1.00 97.38 181 GLU A C 1
ATOM 1407 O O . GLU A 1 181 ? 15.931 -4.263 2.238 1.00 97.38 181 GLU A O 1
ATOM 1412 N N . GLU A 1 182 ? 17.336 -2.701 1.438 1.00 97.19 182 GLU A N 1
ATOM 1413 C CA . GLU A 1 182 ? 16.911 -1.645 2.364 1.00 97.19 182 GLU A CA 1
ATOM 1414 C C . GLU A 1 182 ? 15.446 -1.272 2.141 1.00 97.19 182 GLU A C 1
ATOM 1416 O O . GLU A 1 182 ? 14.699 -1.169 3.110 1.00 97.19 182 GLU A O 1
ATOM 1421 N N . PHE A 1 183 ? 15.014 -1.163 0.882 1.00 98.12 183 PHE A N 1
ATOM 1422 C CA . PHE A 1 183 ? 13.619 -0.884 0.554 1.00 98.12 183 PHE A CA 1
ATOM 1423 C C . PHE A 1 183 ? 12.674 -1.992 1.042 1.00 98.12 183 PHE A C 1
ATOM 1425 O O . PHE A 1 183 ? 11.687 -1.716 1.723 1.00 98.12 183 PHE A O 1
ATOM 1432 N N . THR A 1 184 ? 12.995 -3.261 0.765 1.00 98.50 184 THR A N 1
ATOM 1433 C CA . THR A 1 184 ? 12.218 -4.401 1.277 1.00 98.50 184 THR A CA 1
ATOM 1434 C C . THR A 1 184 ? 12.164 -4.396 2.807 1.00 98.50 184 THR A C 1
ATOM 1436 O O . THR A 1 184 ? 11.109 -4.632 3.394 1.00 98.50 184 THR A O 1
ATOM 1439 N N . GLN A 1 185 ? 13.294 -4.135 3.471 1.00 97.75 185 GLN A N 1
ATOM 1440 C CA . GLN A 1 185 ? 13.361 -4.092 4.932 1.00 97.75 185 GLN A CA 1
ATOM 1441 C C . GLN A 1 185 ? 12.521 -2.956 5.514 1.00 97.75 185 GLN A C 1
ATOM 1443 O O . GLN A 1 185 ? 11.859 -3.166 6.528 1.00 97.75 185 GLN A O 1
ATOM 1448 N N . GLU A 1 186 ? 12.522 -1.783 4.885 1.00 97.25 186 GLU A N 1
ATOM 1449 C CA . GLU A 1 186 ? 11.732 -0.630 5.307 1.00 97.25 186 GLU A CA 1
ATOM 1450 C C . GLU A 1 186 ? 10.241 -0.975 5.372 1.00 97.25 186 GLU A C 1
ATOM 1452 O O . GLU A 1 186 ? 9.638 -0.907 6.447 1.00 97.25 186 GLU A O 1
ATOM 1457 N N . ILE A 1 187 ? 9.662 -1.448 4.267 1.00 98.50 187 ILE A N 1
ATOM 1458 C CA . ILE A 1 187 ? 8.228 -1.763 4.219 1.00 98.50 187 ILE A CA 1
ATOM 1459 C C . ILE A 1 187 ? 7.865 -3.002 5.054 1.00 98.50 187 ILE A C 1
ATOM 1461 O O . ILE A 1 187 ? 6.751 -3.086 5.574 1.00 98.50 187 ILE A O 1
ATOM 1465 N N . ALA A 1 188 ? 8.801 -3.938 5.256 1.00 98.50 188 ALA A N 1
ATOM 1466 C CA . ALA A 1 188 ? 8.620 -5.073 6.164 1.00 98.50 188 ALA A CA 1
ATOM 1467 C C . ALA A 1 188 ? 8.612 -4.648 7.643 1.00 98.50 188 ALA A C 1
ATOM 1469 O O . ALA A 1 188 ? 7.860 -5.200 8.449 1.00 98.50 188 ALA A O 1
ATOM 1470 N N . ILE A 1 189 ? 9.430 -3.660 8.023 1.00 98.00 189 ILE A N 1
ATOM 1471 C CA . ILE A 1 189 ? 9.419 -3.088 9.376 1.00 98.00 189 ILE A CA 1
ATOM 1472 C C . ILE A 1 189 ? 8.102 -2.353 9.623 1.00 98.00 189 ILE A C 1
ATOM 1474 O O . ILE A 1 189 ? 7.526 -2.510 10.698 1.00 98.00 189 ILE A O 1
ATOM 1478 N N . GLN A 1 190 ? 7.605 -1.595 8.643 1.00 98.06 190 GLN A N 1
ATOM 1479 C CA . GLN A 1 190 ? 6.310 -0.924 8.756 1.00 98.06 190 GLN A CA 1
ATOM 1480 C C . GLN A 1 190 ? 5.166 -1.931 8.960 1.00 98.06 190 GLN A C 1
ATOM 1482 O O . GLN A 1 190 ? 4.409 -1.780 9.922 1.00 98.06 190 GLN A O 1
ATOM 1487 N N . LYS A 1 191 ? 5.117 -3.007 8.153 1.00 98.25 191 LYS A N 1
ATOM 1488 C CA . LYS A 1 191 ? 4.181 -4.136 8.329 1.00 98.25 191 LYS A CA 1
ATOM 1489 C C . LYS A 1 191 ? 4.210 -4.644 9.765 1.00 98.25 191 LYS A C 1
ATOM 1491 O O . LYS A 1 191 ? 3.213 -4.606 10.477 1.00 98.25 191 LYS A O 1
ATOM 1496 N N . LYS A 1 192 ? 5.398 -5.053 10.211 1.00 98.06 192 LYS A N 1
ATOM 1497 C CA . LYS A 1 192 ? 5.607 -5.646 11.528 1.00 98.06 192 LYS A CA 1
ATOM 1498 C C . LYS A 1 192 ? 5.204 -4.699 12.657 1.00 98.06 192 LYS A C 1
ATOM 1500 O O . LYS A 1 192 ? 4.596 -5.141 13.624 1.00 98.06 192 LYS A O 1
ATOM 1505 N N . ASN A 1 193 ? 5.539 -3.414 12.560 1.00 96.81 193 ASN A N 1
ATOM 1506 C CA . ASN A 1 193 ? 5.173 -2.435 13.580 1.00 96.81 193 ASN A CA 1
ATOM 1507 C C . ASN A 1 193 ? 3.652 -2.318 13.718 1.00 96.81 193 ASN A C 1
ATOM 1509 O O . ASN A 1 193 ? 3.153 -2.252 14.839 1.00 96.81 193 ASN A O 1
ATOM 1513 N N . ALA A 1 194 ? 2.923 -2.317 12.601 1.00 97.81 194 ALA A N 1
ATOM 1514 C CA . ALA A 1 194 ? 1.468 -2.276 12.612 1.00 97.81 194 ALA A CA 1
ATOM 1515 C C . ALA A 1 194 ? 0.852 -3.577 13.147 1.00 97.81 194 ALA A C 1
ATOM 1517 O O . ALA A 1 194 ? -0.026 -3.520 14.010 1.00 97.81 194 ALA A O 1
ATOM 1518 N N . GLU A 1 195 ? 1.354 -4.739 12.725 1.00 98.25 195 GLU A N 1
ATOM 1519 C CA . GLU A 1 195 ? 0.932 -6.049 13.248 1.00 98.25 195 GLU A CA 1
ATOM 1520 C C . GLU A 1 195 ? 1.181 -6.151 14.766 1.00 98.25 195 GLU A C 1
ATOM 1522 O O . GLU A 1 195 ? 0.321 -6.608 15.515 1.00 98.25 195 GLU A O 1
ATOM 1527 N N . GLU A 1 196 ? 2.319 -5.656 15.266 1.00 97.81 196 GLU A N 1
ATOM 1528 C CA . GLU A 1 196 ? 2.657 -5.688 16.695 1.00 97.81 196 GLU A CA 1
ATOM 1529 C C . GLU A 1 196 ? 1.726 -4.829 17.563 1.00 97.81 196 GLU A C 1
ATOM 1531 O O . GLU A 1 196 ? 1.439 -5.211 18.701 1.00 97.81 196 GLU A O 1
ATOM 1536 N N . VAL A 1 197 ? 1.272 -3.672 17.069 1.00 97.62 197 VAL A N 1
ATOM 1537 C CA . VAL A 1 197 ? 0.429 -2.753 17.859 1.00 97.62 197 VAL A CA 1
ATOM 1538 C C . VAL A 1 197 ? -1.063 -3.032 17.712 1.00 97.62 197 VAL A C 1
ATOM 1540 O O . VAL A 1 197 ? -1.818 -2.738 18.636 1.00 97.62 197 VAL A O 1
ATOM 1543 N N . THR A 1 198 ? -1.492 -3.603 16.586 1.00 97.25 198 THR A N 1
ATOM 1544 C CA . THR A 1 198 ? -2.906 -3.922 16.324 1.00 97.25 198 THR A CA 1
ATOM 1545 C C . THR A 1 198 ? -3.253 -5.379 16.631 1.00 97.25 198 THR A C 1
ATOM 1547 O O . THR A 1 198 ? -4.400 -5.684 16.951 1.00 97.25 198 THR A O 1
ATOM 1550 N N . GLY A 1 199 ? -2.288 -6.298 16.532 1.00 97.62 199 GLY A N 1
ATOM 1551 C CA . GLY A 1 199 ? -2.533 -7.741 16.567 1.00 97.62 199 GLY A CA 1
ATOM 1552 C C . GLY A 1 199 ? -3.259 -8.288 15.331 1.00 97.62 199 GLY A C 1
ATOM 1553 O O . GLY A 1 199 ? -3.724 -9.425 15.380 1.00 97.62 199 GLY A O 1
ATOM 1554 N N . LEU A 1 200 ? -3.392 -7.491 14.267 1.00 95.69 200 LEU A N 1
ATOM 1555 C CA . LEU A 1 200 ? -3.981 -7.888 12.986 1.00 95.69 200 LEU A CA 1
ATOM 1556 C C . LEU A 1 200 ? -2.899 -8.417 12.040 1.00 95.69 200 LEU A C 1
ATOM 1558 O O . LEU A 1 200 ? -1.750 -8.001 12.148 1.00 95.69 200 LEU A O 1
ATOM 1562 N N . ASP A 1 201 ? -3.284 -9.265 11.085 1.00 95.31 201 ASP A N 1
ATOM 1563 C CA . ASP A 1 201 ? -2.431 -9.632 9.950 1.00 95.31 201 ASP A CA 1
ATOM 1564 C C . ASP A 1 201 ? -2.562 -8.559 8.858 1.00 95.31 201 ASP A C 1
ATOM 1566 O O . ASP A 1 201 ? -3.651 -8.328 8.327 1.00 95.31 201 ASP A O 1
ATOM 1570 N N . ILE A 1 202 ? -1.461 -7.891 8.504 1.00 96.62 202 ILE A N 1
ATOM 1571 C CA . ILE A 1 202 ? -1.490 -6.747 7.581 1.00 96.62 202 ILE A CA 1
ATOM 1572 C C . ILE A 1 202 ? -1.061 -7.197 6.186 1.00 96.62 202 ILE A C 1
ATOM 1574 O O . ILE A 1 202 ? 0.124 -7.266 5.878 1.00 96.62 202 ILE A O 1
ATOM 1578 N N . LEU A 1 203 ? -2.017 -7.536 5.325 1.00 95.12 203 LEU A N 1
ATOM 1579 C CA . LEU A 1 203 ? -1.738 -8.164 4.022 1.00 95.12 203 LEU A CA 1
ATOM 1580 C C . LEU A 1 203 ? -1.634 -7.175 2.853 1.00 95.12 203 LEU A C 1
ATOM 1582 O O . LEU A 1 203 ? -1.252 -7.579 1.753 1.00 95.12 203 LEU A O 1
ATOM 1586 N N . HIS A 1 204 ? -1.958 -5.903 3.079 1.00 96.75 204 HIS A N 1
ATOM 1587 C CA . HIS A 1 204 ? -2.088 -4.884 2.040 1.00 96.75 204 HIS A CA 1
ATOM 1588 C C . HIS A 1 204 ? -1.158 -3.683 2.275 1.00 96.75 204 HIS A C 1
ATOM 1590 O O . HIS A 1 204 ? -0.963 -3.255 3.417 1.00 96.75 204 HIS A O 1
ATOM 1596 N N . VAL A 1 205 ? -0.577 -3.160 1.191 1.00 97.81 205 VAL A N 1
ATOM 1597 C CA . VAL A 1 205 ? 0.314 -1.991 1.199 1.00 97.81 205 VAL A CA 1
ATOM 1598 C C . VAL A 1 205 ? 0.072 -1.094 -0.016 1.00 97.81 205 VAL A C 1
ATOM 1600 O O . VAL A 1 205 ? -0.178 -1.585 -1.108 1.00 97.81 205 VAL A O 1
ATOM 1603 N N . SER A 1 206 ? 0.189 0.218 0.140 1.00 96.50 206 SER A N 1
ATOM 1604 C CA . SER A 1 206 ? 0.204 1.201 -0.949 1.00 96.50 206 SER A CA 1
ATOM 1605 C C . SER A 1 206 ? 1.355 2.195 -0.751 1.00 96.50 206 SER A C 1
ATOM 1607 O O . SER A 1 206 ? 2.124 2.087 0.206 1.00 96.50 206 SER A O 1
ATOM 1609 N N . GLY A 1 207 ? 1.539 3.137 -1.681 1.00 95.25 207 GLY A N 1
ATOM 1610 C CA . GLY A 1 207 ? 2.603 4.145 -1.569 1.00 95.25 207 GLY A CA 1
ATOM 1611 C C . GLY A 1 207 ? 4.019 3.567 -1.696 1.00 95.25 207 GLY A C 1
ATOM 1612 O O . GLY A 1 207 ? 4.940 4.047 -1.047 1.00 95.25 207 GLY A O 1
ATOM 1613 N N . ILE A 1 208 ? 4.194 2.516 -2.508 1.00 97.31 208 ILE A N 1
ATOM 1614 C CA . ILE A 1 208 ? 5.471 1.792 -2.679 1.00 97.31 208 ILE A CA 1
ATOM 1615 C C . ILE A 1 208 ? 6.088 1.923 -4.081 1.00 97.31 208 ILE A C 1
ATOM 1617 O O . ILE A 1 208 ? 7.011 1.184 -4.421 1.00 97.31 208 ILE A O 1
ATOM 1621 N N . CYS A 1 209 ? 5.591 2.821 -4.939 1.00 96.06 209 CYS A N 1
ATOM 1622 C CA . CYS A 1 209 ? 6.173 3.003 -6.271 1.00 96.06 209 CYS A CA 1
ATOM 1623 C C . CYS A 1 209 ? 7.659 3.399 -6.169 1.00 96.06 209 CYS A C 1
ATOM 1625 O O . CYS A 1 209 ? 8.017 4.362 -5.489 1.00 96.06 209 CYS A O 1
ATOM 1627 N N . SER A 1 210 ? 8.523 2.692 -6.899 1.00 96.94 210 SER A N 1
ATOM 1628 C CA . SER A 1 210 ? 9.973 2.901 -6.884 1.00 96.94 210 SER A CA 1
ATOM 1629 C C . SER A 1 210 ? 10.597 2.655 -8.261 1.00 96.94 210 SER A C 1
ATOM 1631 O O . SER A 1 210 ? 10.002 1.986 -9.104 1.00 96.94 210 SER A O 1
ATOM 1633 N N . SER A 1 211 ? 11.814 3.166 -8.474 1.00 96.19 211 SER A N 1
ATOM 1634 C CA . SER A 1 211 ? 12.704 2.721 -9.557 1.00 96.19 211 SER A CA 1
ATOM 1635 C C . SER A 1 211 ? 13.285 1.321 -9.305 1.00 96.19 211 SER A C 1
ATOM 1637 O O . SER A 1 211 ? 13.793 0.681 -10.224 1.00 96.19 211 SER A O 1
ATOM 1639 N N . LEU A 1 212 ? 13.204 0.840 -8.061 1.00 97.56 212 LEU A N 1
ATOM 1640 C CA . LEU A 1 212 ? 13.521 -0.528 -7.657 1.00 97.56 212 LEU A CA 1
ATOM 1641 C C . LEU A 1 212 ? 12.350 -1.481 -7.944 1.00 97.56 212 LEU A C 1
ATOM 1643 O O . LEU A 1 212 ? 11.235 -1.056 -8.245 1.00 97.56 212 LEU A O 1
ATOM 1647 N N . ASP A 1 213 ? 12.582 -2.786 -7.787 1.00 98.12 213 ASP A N 1
ATOM 1648 C CA . ASP A 1 213 ? 11.538 -3.803 -7.920 1.00 98.12 213 ASP A CA 1
ATOM 1649 C C . ASP A 1 213 ? 10.611 -3.769 -6.690 1.00 98.12 213 ASP A C 1
ATOM 1651 O O . ASP A 1 213 ? 10.809 -4.469 -5.691 1.00 98.12 213 ASP A O 1
ATOM 1655 N N . TRP A 1 214 ? 9.607 -2.896 -6.747 1.00 98.12 214 TRP A N 1
ATOM 1656 C CA . TRP A 1 214 ? 8.636 -2.700 -5.673 1.00 98.12 214 TRP A CA 1
ATOM 1657 C C . TRP A 1 214 ? 7.676 -3.878 -5.505 1.00 98.12 214 TRP A C 1
ATOM 1659 O O . TRP A 1 214 ? 7.256 -4.154 -4.382 1.00 98.12 214 TRP A O 1
ATOM 1669 N N . VAL A 1 215 ? 7.381 -4.624 -6.577 1.00 98.50 215 VAL A N 1
ATOM 1670 C CA . VAL A 1 215 ? 6.590 -5.862 -6.485 1.00 98.50 215 VAL A CA 1
ATOM 1671 C C . VAL A 1 215 ? 7.346 -6.868 -5.636 1.00 98.50 215 VAL A C 1
ATOM 1673 O O . VAL A 1 215 ? 6.807 -7.385 -4.659 1.00 98.50 215 VAL A O 1
ATOM 1676 N N . LYS A 1 216 ? 8.623 -7.096 -5.963 1.00 98.31 216 LYS A N 1
ATOM 1677 C CA . LYS A 1 216 ? 9.481 -7.997 -5.204 1.00 98.31 216 LYS A CA 1
ATOM 1678 C C . LYS A 1 216 ? 9.617 -7.547 -3.757 1.00 98.31 216 LYS A C 1
ATOM 1680 O O . LYS A 1 216 ? 9.572 -8.392 -2.864 1.00 98.31 216 LYS A O 1
ATOM 1685 N N . ALA A 1 217 ? 9.779 -6.244 -3.521 1.00 98.56 217 ALA A N 1
ATOM 1686 C CA . ALA A 1 217 ? 9.834 -5.704 -2.169 1.00 98.56 217 ALA A CA 1
ATOM 1687 C C . ALA A 1 217 ? 8.577 -6.084 -1.379 1.00 98.56 217 ALA A C 1
ATOM 1689 O O . ALA A 1 217 ? 8.690 -6.650 -0.292 1.00 98.56 217 ALA A O 1
ATOM 1690 N N . ALA A 1 218 ? 7.392 -5.835 -1.942 1.00 98.69 218 ALA A N 1
ATOM 1691 C CA . ALA A 1 218 ? 6.123 -6.134 -1.293 1.00 98.69 218 ALA A CA 1
ATOM 1692 C C . ALA A 1 218 ? 5.953 -7.637 -1.019 1.00 98.69 218 ALA A C 1
ATOM 1694 O O . ALA A 1 218 ? 5.632 -8.025 0.107 1.00 98.69 218 ALA A O 1
ATOM 1695 N N . THR A 1 219 ? 6.241 -8.494 -2.004 1.00 98.50 219 THR A N 1
ATOM 1696 C CA . THR A 1 219 ? 6.126 -9.951 -1.834 1.00 98.50 219 THR A CA 1
ATOM 1697 C C . THR A 1 219 ? 7.121 -10.500 -0.814 1.00 98.50 219 THR A C 1
ATOM 1699 O O . THR A 1 219 ? 6.760 -11.344 0.002 1.00 98.50 219 THR A O 1
ATOM 1702 N N . ASP A 1 220 ? 8.370 -10.019 -0.820 1.00 98.50 220 ASP A N 1
ATOM 1703 C CA . ASP A 1 220 ? 9.399 -10.462 0.129 1.00 98.50 220 ASP A CA 1
ATOM 1704 C C . ASP A 1 220 ? 9.094 -9.978 1.558 1.00 98.50 220 ASP A C 1
ATOM 1706 O O . ASP A 1 220 ? 9.438 -10.656 2.528 1.00 98.50 220 ASP A O 1
ATOM 1710 N N . ALA A 1 221 ? 8.427 -8.827 1.694 1.00 98.19 221 ALA A N 1
ATOM 1711 C CA . ALA A 1 221 ? 7.921 -8.311 2.964 1.00 98.19 221 ALA A CA 1
ATOM 1712 C C . ALA A 1 221 ? 6.660 -9.048 3.461 1.00 98.19 221 ALA A C 1
ATOM 1714 O O . ALA A 1 221 ? 6.247 -8.847 4.603 1.00 98.19 221 ALA A O 1
ATOM 1715 N N . GLY A 1 222 ? 6.068 -9.930 2.648 1.00 97.62 222 GLY A N 1
ATOM 1716 C CA . GLY A 1 222 ? 4.899 -10.729 3.015 1.00 97.62 222 GLY A CA 1
ATOM 1717 C C . GLY A 1 222 ? 3.562 -10.003 2.851 1.00 97.62 222 GLY A C 1
ATOM 1718 O O . GLY A 1 222 ? 2.609 -10.319 3.568 1.00 97.62 222 GLY A O 1
ATOM 1719 N N . TYR A 1 223 ? 3.490 -9.020 1.954 1.00 98.25 223 TYR A N 1
ATOM 1720 C CA . TYR A 1 223 ? 2.222 -8.469 1.478 1.00 98.25 223 TYR A CA 1
ATOM 1721 C C . TYR A 1 223 ? 1.664 -9.325 0.334 1.00 98.25 223 TYR A C 1
ATOM 1723 O O . TYR A 1 223 ? 2.423 -9.903 -0.445 1.00 98.25 223 TYR A O 1
ATOM 1731 N N . LEU A 1 224 ? 0.335 -9.395 0.242 1.00 96.31 224 LEU A N 1
ATOM 1732 C CA . LEU A 1 224 ? -0.399 -10.126 -0.799 1.00 96.31 224 LEU A CA 1
ATOM 1733 C C . LEU A 1 224 ? -1.134 -9.190 -1.760 1.00 96.31 224 LEU A C 1
ATOM 1735 O O . LEU A 1 224 ? -1.402 -9.558 -2.901 1.00 96.31 224 LEU A O 1
ATOM 1739 N N . PHE A 1 225 ? -1.427 -7.970 -1.314 1.00 95.25 225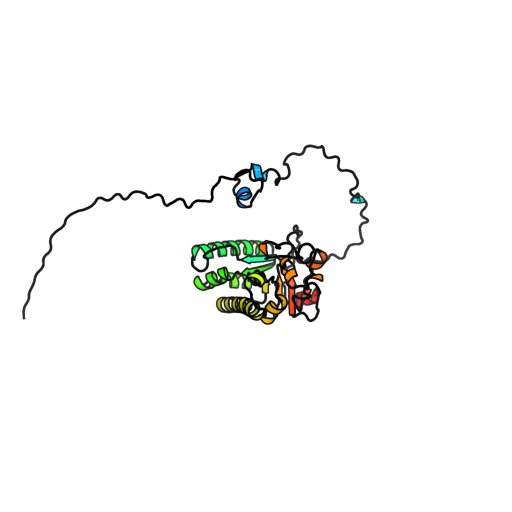 PHE A N 1
ATOM 1740 C CA . PHE A 1 225 ? -2.208 -6.997 -2.064 1.00 95.25 225 PHE A CA 1
ATOM 1741 C C . PHE A 1 225 ? -1.490 -5.652 -2.103 1.00 95.25 225 PHE A C 1
ATOM 1743 O O . PHE A 1 225 ? -0.883 -5.232 -1.116 1.00 95.25 225 PHE A O 1
ATOM 1750 N N . THR A 1 226 ? -1.616 -4.954 -3.224 1.00 96.12 226 THR A N 1
ATOM 1751 C CA . THR A 1 226 ? -1.214 -3.556 -3.354 1.00 96.12 226 THR A CA 1
ATOM 1752 C C . THR A 1 226 ? -2.249 -2.756 -4.117 1.00 96.12 226 THR A C 1
ATOM 1754 O O . THR A 1 226 ? -3.030 -3.305 -4.896 1.00 96.12 226 THR A O 1
ATOM 1757 N N . SER A 1 227 ? -2.262 -1.454 -3.889 1.00 92.75 227 SER A N 1
ATOM 1758 C CA . SER A 1 227 ? -3.159 -0.530 -4.568 1.00 92.75 227 SER A CA 1
ATOM 1759 C C . SER A 1 227 ? -2.495 0.825 -4.799 1.00 92.75 227 SER A C 1
ATOM 1761 O O . SER A 1 227 ? -1.410 1.105 -4.281 1.00 92.75 227 SER A O 1
ATOM 1763 N N . GLY A 1 228 ? -3.144 1.684 -5.587 1.00 87.56 228 GLY A N 1
ATOM 1764 C CA . GLY A 1 228 ? -2.697 3.070 -5.736 1.00 87.56 228 GLY A CA 1
ATOM 1765 C C . GLY A 1 228 ? -1.502 3.232 -6.670 1.00 87.56 228 GLY A C 1
ATOM 1766 O O . GLY A 1 228 ? -0.654 4.093 -6.440 1.00 87.56 228 GLY A O 1
ATOM 1767 N N . THR A 1 229 ? -1.398 2.398 -7.708 1.00 92.44 229 THR A N 1
ATOM 1768 C CA . THR A 1 229 ? -0.328 2.521 -8.702 1.00 92.44 229 THR A CA 1
ATOM 1769 C C . THR A 1 229 ? -0.423 3.852 -9.441 1.00 92.44 229 THR A C 1
ATOM 1771 O O . THR A 1 229 ? -1.418 4.156 -10.091 1.00 92.44 229 THR A O 1
ATOM 1774 N N . VAL A 1 230 ? 0.647 4.640 -9.373 1.00 92.38 230 VAL A N 1
ATOM 1775 C CA . VAL A 1 230 ? 0.770 5.913 -10.096 1.00 92.38 230 VAL A CA 1
ATOM 1776 C C . VAL A 1 230 ? 1.826 5.821 -11.190 1.00 92.38 230 VAL A C 1
ATOM 1778 O O . VAL A 1 230 ? 2.606 4.868 -11.230 1.00 92.38 230 VAL A O 1
ATOM 1781 N N . GLY A 1 231 ? 1.914 6.829 -12.057 1.00 94.06 231 GLY A N 1
ATOM 1782 C CA . GLY A 1 231 ? 2.901 6.894 -13.139 1.00 94.06 231 GLY A CA 1
ATOM 1783 C C . GLY A 1 231 ? 4.340 6.604 -12.702 1.00 94.06 231 GLY A C 1
ATOM 1784 O O . GLY A 1 231 ? 5.083 5.929 -13.412 1.00 94.06 231 GLY A O 1
ATOM 1785 N N . TYR A 1 232 ? 4.730 7.012 -11.489 1.00 95.81 232 TYR A N 1
ATOM 1786 C CA . TYR A 1 232 ? 6.059 6.708 -10.947 1.00 95.81 232 TYR A CA 1
ATOM 1787 C C . TYR A 1 232 ? 6.353 5.205 -10.790 1.00 95.81 232 TYR A C 1
ATOM 1789 O O . TYR A 1 232 ? 7.510 4.807 -10.889 1.00 95.81 232 TYR A O 1
ATOM 1797 N N . CYS A 1 233 ? 5.343 4.341 -10.634 1.00 96.12 233 CYS A N 1
ATOM 1798 C CA . CYS A 1 233 ? 5.537 2.885 -10.615 1.00 96.12 233 CYS A CA 1
ATOM 1799 C C . CYS A 1 233 ? 6.131 2.348 -11.933 1.00 96.12 233 CYS A C 1
ATOM 1801 O O . CYS A 1 233 ? 6.753 1.283 -11.937 1.00 96.12 233 CYS A O 1
ATOM 1803 N N . ALA A 1 234 ? 6.004 3.082 -13.048 1.00 96.25 234 ALA A N 1
ATOM 1804 C CA . ALA A 1 234 ? 6.649 2.733 -14.312 1.00 96.25 234 ALA A CA 1
ATOM 1805 C C . ALA A 1 234 ? 8.185 2.808 -14.237 1.00 96.25 234 ALA A C 1
ATOM 1807 O O . ALA A 1 234 ? 8.860 2.222 -15.079 1.00 96.25 234 ALA A O 1
ATOM 1808 N N . MET A 1 235 ? 8.767 3.480 -13.235 1.00 96.44 235 MET A N 1
ATOM 1809 C CA . MET A 1 235 ? 10.226 3.561 -13.085 1.00 96.44 235 MET A CA 1
ATOM 1810 C C . MET A 1 235 ? 10.883 2.206 -12.825 1.00 96.44 235 MET A C 1
ATOM 1812 O O . MET A 1 235 ? 12.045 2.035 -13.190 1.00 96.44 235 MET A O 1
ATOM 1816 N N . ALA A 1 236 ? 10.149 1.233 -12.286 1.00 97.06 236 ALA A N 1
ATOM 1817 C CA . ALA A 1 236 ? 10.633 -0.137 -12.148 1.00 97.06 236 ALA A CA 1
ATOM 1818 C C . ALA A 1 236 ? 10.736 -0.884 -13.493 1.00 97.06 236 ALA A C 1
ATOM 1820 O O . ALA A 1 236 ? 11.519 -1.823 -13.608 1.00 97.06 236 ALA A O 1
ATOM 1821 N N . LEU A 1 237 ? 9.999 -0.461 -14.527 1.00 97.31 237 LEU A N 1
ATOM 1822 C CA . LEU A 1 237 ? 10.027 -1.106 -15.842 1.00 97.31 237 LEU A CA 1
ATOM 1823 C C . LEU A 1 237 ? 11.338 -0.803 -16.590 1.00 97.31 237 LEU A C 1
ATOM 1825 O O . LEU A 1 237 ? 11.924 0.279 -16.406 1.00 97.31 237 LEU A O 1
ATOM 1829 N N . PRO A 1 238 ? 11.770 -1.696 -17.503 1.00 96.19 238 PRO A N 1
ATOM 1830 C CA . PRO A 1 238 ? 12.804 -1.392 -18.486 1.00 96.19 238 PRO A CA 1
ATOM 1831 C C . PRO A 1 238 ? 12.506 -0.087 -19.232 1.00 96.19 238 PRO A C 1
ATOM 1833 O O . PRO A 1 238 ? 11.369 0.179 -19.608 1.00 96.19 238 PRO A O 1
ATOM 1836 N N . GLU A 1 239 ? 13.531 0.729 -19.489 1.00 94.69 239 GLU A N 1
ATOM 1837 C CA . GLU A 1 239 ? 13.368 2.075 -20.069 1.00 94.69 239 GLU A CA 1
ATOM 1838 C C . GLU A 1 239 ? 12.571 2.082 -21.387 1.00 94.69 239 GLU A C 1
ATOM 1840 O O . GLU A 1 239 ? 11.782 2.988 -21.633 1.00 94.69 239 GLU A O 1
ATOM 1845 N N . ASN A 1 240 ? 12.730 1.045 -22.215 1.00 94.88 240 ASN A N 1
ATOM 1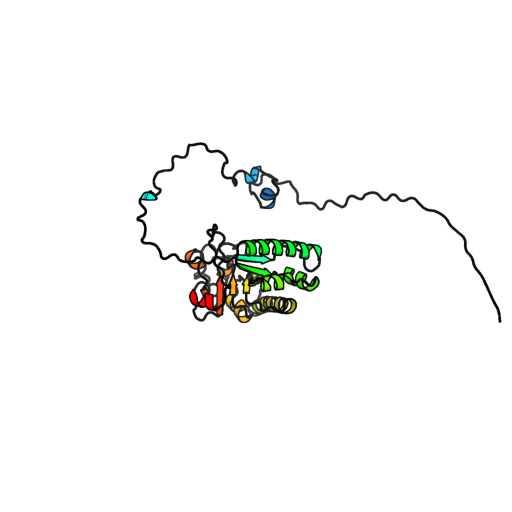846 C CA . ASN A 1 240 ? 12.029 0.890 -23.492 1.00 94.88 240 ASN A CA 1
ATOM 1847 C C . ASN A 1 240 ? 10.567 0.423 -23.369 1.00 94.88 240 ASN A C 1
ATOM 1849 O O . ASN A 1 240 ? 9.885 0.345 -24.389 1.00 94.88 240 ASN A O 1
ATOM 1853 N N . GLU A 1 241 ? 10.119 0.063 -22.170 1.00 94.56 241 GLU A N 1
ATOM 1854 C CA . GLU A 1 241 ? 8.756 -0.397 -21.869 1.00 94.56 241 GLU A CA 1
ATOM 1855 C C . GLU A 1 241 ? 7.951 0.653 -21.094 1.00 94.56 241 GLU A C 1
ATOM 1857 O O . GLU A 1 241 ? 6.741 0.519 -20.926 1.00 94.56 241 GLU A O 1
ATOM 1862 N N . ARG A 1 242 ? 8.602 1.735 -20.656 1.00 95.19 242 ARG A N 1
ATOM 1863 C CA . ARG A 1 242 ? 7.938 2.846 -19.974 1.00 95.19 242 ARG A CA 1
ATOM 1864 C C . ARG A 1 242 ? 7.052 3.620 -20.955 1.00 95.19 242 ARG A C 1
ATOM 1866 O O . ARG A 1 242 ? 7.514 3.942 -22.054 1.00 95.19 242 ARG A O 1
ATOM 1873 N N . PRO A 1 243 ? 5.819 3.992 -20.566 1.00 92.69 243 PRO A N 1
ATOM 1874 C CA . PRO A 1 243 ? 5.013 4.912 -21.357 1.00 92.69 243 PRO A CA 1
ATOM 1875 C C . PRO A 1 243 ? 5.731 6.248 -21.563 1.00 92.69 243 PRO A C 1
ATOM 1877 O O . PRO A 1 243 ? 6.460 6.705 -20.684 1.00 92.69 243 PRO A O 1
ATOM 1880 N N . GLU A 1 244 ? 5.503 6.900 -22.705 1.00 93.62 244 GLU A N 1
ATOM 1881 C CA . GLU A 1 244 ? 6.198 8.145 -23.064 1.00 93.62 244 GLU A CA 1
ATOM 1882 C C . GLU A 1 244 ? 6.023 9.237 -21.993 1.00 93.62 244 GLU A C 1
ATOM 1884 O O . GLU A 1 244 ? 7.008 9.861 -21.587 1.00 93.62 244 GLU A O 1
ATOM 1889 N N . GLU A 1 245 ? 4.802 9.405 -21.475 1.00 92.25 245 GLU A N 1
ATOM 1890 C CA . GLU A 1 245 ? 4.474 10.404 -20.447 1.00 92.25 245 GLU A CA 1
ATOM 1891 C C . GLU A 1 245 ? 5.148 10.153 -19.093 1.00 92.25 245 GLU A C 1
ATOM 1893 O O . GLU A 1 245 ? 5.448 11.103 -18.372 1.00 92.25 245 GLU A O 1
ATOM 1898 N N . TYR A 1 246 ? 5.470 8.894 -18.788 1.00 93.31 246 TYR A N 1
ATOM 1899 C CA . TYR A 1 246 ? 6.165 8.494 -17.568 1.00 93.31 246 TYR A CA 1
ATOM 1900 C C . TYR A 1 246 ? 7.556 7.943 -17.857 1.00 93.31 246 TYR A C 1
ATOM 1902 O O . TYR A 1 246 ? 8.075 7.148 -17.091 1.00 93.31 246 TYR A O 1
ATOM 1910 N N . SER A 1 247 ? 8.193 8.341 -18.957 1.00 91.06 247 SER A N 1
ATOM 1911 C CA . SER A 1 247 ? 9.508 7.809 -19.337 1.00 91.06 247 SER A CA 1
ATOM 1912 C C . SER A 1 247 ? 10.637 8.263 -18.400 1.00 91.06 247 SER A C 1
ATOM 1914 O O . SER A 1 247 ? 11.598 7.523 -18.185 1.00 91.06 247 SER A O 1
ATOM 1916 N N . ASN A 1 248 ? 10.504 9.459 -17.809 1.00 87.50 248 ASN A N 1
ATOM 1917 C CA . ASN A 1 248 ? 11.528 10.127 -16.995 1.00 87.50 248 ASN A CA 1
ATOM 1918 C C . ASN A 1 248 ? 10.944 10.767 -15.725 1.00 87.50 248 ASN A C 1
ATOM 1920 O O . ASN A 1 248 ? 11.086 11.970 -15.485 1.00 87.50 248 ASN A O 1
ATOM 1924 N N . CYS A 1 249 ? 10.268 9.967 -14.910 1.00 89.88 249 CYS A N 1
ATOM 1925 C CA . CYS A 1 249 ? 9.700 10.439 -13.655 1.00 89.88 249 CYS A CA 1
ATOM 1926 C C . CYS A 1 249 ? 10.755 10.533 -12.552 1.00 89.88 249 CYS A C 1
ATOM 1928 O O . CYS A 1 249 ? 11.491 9.586 -12.306 1.00 89.88 249 CYS A O 1
ATOM 1930 N N . SER A 1 250 ? 10.823 11.676 -11.866 1.00 89.19 250 SER A N 1
ATOM 1931 C CA . SER A 1 250 ? 11.845 11.917 -10.835 1.00 89.19 250 SER A CA 1
ATOM 1932 C C . SER A 1 250 ? 11.412 11.541 -9.418 1.00 89.19 250 SER A C 1
ATOM 1934 O O . SER A 1 250 ? 12.268 11.280 -8.580 1.00 89.19 250 SER A O 1
ATOM 1936 N N . ASN A 1 251 ? 10.109 11.579 -9.133 1.00 88.06 251 ASN A N 1
ATOM 1937 C CA . ASN A 1 251 ? 9.499 11.200 -7.857 1.00 88.06 251 ASN A CA 1
ATOM 1938 C C . ASN A 1 251 ? 7.973 11.036 -8.042 1.00 88.06 251 ASN A C 1
ATOM 1940 O O . ASN A 1 251 ? 7.426 11.552 -9.029 1.00 88.06 251 ASN A O 1
ATOM 1944 N N . PRO A 1 252 ? 7.274 10.367 -7.105 1.00 87.69 252 PRO A N 1
ATOM 1945 C CA . PRO A 1 252 ? 5.829 10.160 -7.189 1.00 87.69 252 PRO A CA 1
ATOM 1946 C C . PRO A 1 252 ? 5.006 11.449 -7.196 1.00 87.69 252 PRO A C 1
ATOM 1948 O O . PRO A 1 252 ? 4.005 11.494 -7.897 1.00 87.69 252 PRO A O 1
ATOM 1951 N N . SER A 1 253 ? 5.429 12.527 -6.526 1.00 86.44 253 SER A N 1
ATOM 1952 C CA . SER A 1 253 ? 4.680 13.797 -6.536 1.00 86.44 253 SER A CA 1
ATOM 1953 C C . SER A 1 253 ? 4.645 14.465 -7.916 1.00 86.44 253 SER A C 1
ATOM 1955 O O . SER A 1 253 ? 3.701 15.181 -8.231 1.00 86.44 253 SER A O 1
ATOM 1957 N N . VAL A 1 254 ? 5.666 14.239 -8.750 1.00 87.25 254 VAL A N 1
ATOM 1958 C CA . VAL A 1 254 ? 5.712 14.741 -10.134 1.00 87.25 254 VAL A CA 1
ATOM 1959 C C . VAL A 1 254 ? 4.925 13.837 -11.084 1.00 87.25 254 VAL A C 1
ATOM 1961 O O . VAL A 1 254 ? 4.292 14.334 -12.010 1.00 87.25 254 VAL A O 1
ATOM 1964 N N . CYS A 1 255 ? 4.948 12.524 -10.855 1.00 91.19 255 CYS A N 1
ATOM 1965 C CA . CYS A 1 255 ? 4.267 11.530 -11.685 1.00 91.19 255 CYS A CA 1
ATOM 1966 C C . CYS A 1 255 ? 3.201 10.768 -10.893 1.00 91.19 255 CYS A C 1
ATOM 1968 O O . CYS A 1 255 ? 3.261 9.544 -10.765 1.00 91.19 255 CYS A O 1
ATOM 1970 N N . HIS A 1 256 ? 2.226 11.516 -10.375 1.00 88.75 256 HIS A N 1
ATOM 1971 C CA . HIS A 1 256 ? 1.122 10.989 -9.571 1.00 88.75 256 HIS A CA 1
ATOM 1972 C C . HIS A 1 256 ? -0.130 10.639 -10.407 1.00 88.75 256 HIS A C 1
ATOM 1974 O O . HIS A 1 256 ? -1.218 10.436 -9.869 1.00 88.75 256 HIS A O 1
ATOM 1980 N N . GLY A 1 257 ? -0.007 10.636 -11.737 1.00 88.00 257 GLY A N 1
ATOM 1981 C CA . GLY A 1 257 ? -1.112 10.296 -12.632 1.00 88.00 257 GLY A CA 1
ATOM 1982 C C . GLY A 1 257 ? -1.412 8.795 -12.659 1.00 88.00 257 GLY A C 1
ATOM 1983 O O . GLY A 1 257 ? -0.696 7.994 -12.058 1.00 88.00 257 GLY A O 1
ATOM 1984 N N . GLU A 1 258 ? -2.489 8.431 -13.351 1.00 88.00 258 GLU A N 1
ATOM 1985 C CA . GLU A 1 258 ? -3.000 7.058 -13.430 1.00 88.00 258 GLU A CA 1
ATOM 1986 C C . GLU A 1 258 ? -2.013 6.116 -14.130 1.00 88.00 258 GLU A C 1
ATOM 1988 O O . GLU A 1 258 ? -1.386 6.487 -15.123 1.00 88.00 258 GLU A O 1
ATOM 1993 N N . MET A 1 259 ? -1.897 4.884 -13.632 1.00 89.50 259 MET A N 1
ATOM 1994 C CA . MET A 1 259 ? -1.094 3.832 -14.255 1.00 89.50 259 MET A CA 1
ATOM 1995 C C . MET A 1 259 ? -1.664 2.444 -13.908 1.00 89.50 259 MET A C 1
ATOM 1997 O O . MET A 1 259 ? -1.914 2.217 -12.720 1.00 89.50 259 MET A O 1
ATOM 2001 N N . PRO A 1 260 ? -1.803 1.481 -14.852 1.00 91.62 260 PRO A N 1
ATOM 2002 C CA . PRO A 1 260 ? -1.640 1.551 -16.325 1.00 91.62 260 PRO A CA 1
ATOM 2003 C C . PRO A 1 260 ? -2.381 2.711 -17.011 1.00 91.62 260 PRO A C 1
ATOM 2005 O O . PRO A 1 260 ? -3.219 3.309 -16.371 1.00 91.62 260 PRO A O 1
ATOM 2008 N N . LEU A 1 261 ? -2.116 3.065 -18.277 1.00 89.31 261 LEU A N 1
ATOM 2009 C CA . LEU A 1 261 ? -2.749 4.247 -18.917 1.00 89.31 261 LEU A CA 1
ATOM 2010 C C . LEU A 1 261 ? -4.177 4.028 -19.424 1.00 89.31 261 LEU A C 1
ATOM 2012 O O . LEU A 1 261 ? -4.983 4.960 -19.437 1.00 89.31 261 LEU A O 1
ATOM 2016 N N . ASP A 1 262 ? -4.488 2.813 -19.861 1.00 87.50 262 ASP A N 1
ATOM 2017 C CA . ASP A 1 262 ? -5.801 2.481 -20.394 1.00 87.50 262 ASP A CA 1
ATOM 2018 C C . ASP A 1 262 ? -6.730 2.027 -19.256 1.00 87.50 262 ASP A C 1
ATOM 2020 O O . ASP A 1 262 ? -6.416 1.083 -18.535 1.00 87.50 262 ASP A O 1
ATOM 2024 N N . LEU A 1 263 ? -7.927 2.620 -19.153 1.00 83.56 263 LEU A N 1
ATOM 2025 C CA . LEU A 1 263 ? -8.959 2.235 -18.171 1.00 83.56 263 LEU A CA 1
ATOM 2026 C C . LEU A 1 263 ? -9.234 0.720 -18.163 1.00 83.56 263 LEU A C 1
ATOM 2028 O O . LEU A 1 263 ? -9.355 0.112 -17.106 1.00 83.56 263 LEU A O 1
ATOM 2032 N N . LYS A 1 264 ? -9.301 0.085 -19.341 1.00 84.38 264 LYS A N 1
ATOM 2033 C CA . LYS A 1 264 ? -9.535 -1.370 -19.471 1.00 84.38 264 LYS A CA 1
ATOM 2034 C C . LYS A 1 264 ? -8.484 -2.230 -18.748 1.00 84.38 264 LYS A C 1
ATOM 2036 O O . LYS A 1 264 ? -8.803 -3.351 -18.374 1.00 84.38 264 LYS A O 1
ATOM 2041 N N . ASP A 1 265 ? -7.281 -1.700 -18.545 1.00 86.94 265 ASP A N 1
ATOM 2042 C CA . ASP A 1 265 ? -6.172 -2.391 -17.888 1.00 86.94 265 ASP A CA 1
ATOM 2043 C C . ASP A 1 265 ? -6.135 -2.064 -16.380 1.00 86.94 265 ASP A C 1
ATOM 2045 O O . ASP A 1 265 ? -5.323 -2.616 -15.647 1.00 86.94 265 ASP A O 1
ATOM 2049 N N . ARG A 1 266 ? -7.024 -1.175 -15.906 1.00 85.00 266 ARG A N 1
ATOM 2050 C CA . ARG A 1 266 ? -7.159 -0.758 -14.500 1.00 85.00 266 ARG A CA 1
ATOM 2051 C C . ARG A 1 266 ? -8.446 -1.233 -13.824 1.00 85.00 266 ARG A C 1
ATOM 2053 O O . ARG A 1 266 ? -8.524 -1.237 -12.601 1.00 85.00 266 ARG A O 1
ATOM 2060 N N . VAL A 1 267 ? -9.462 -1.628 -14.596 1.00 82.19 267 VAL A N 1
ATOM 2061 C CA . VAL A 1 267 ? -10.776 -2.041 -14.058 1.00 82.19 267 VAL A CA 1
ATOM 2062 C C . VAL A 1 267 ? -10.769 -3.402 -13.364 1.00 82.19 267 VAL A C 1
ATOM 2064 O O . VAL A 1 267 ? -11.651 -3.660 -12.547 1.00 82.19 267 VAL A O 1
ATOM 2067 N N . HIS A 1 268 ? -9.810 -4.271 -13.684 1.00 84.50 268 HIS A N 1
ATOM 2068 C CA . HIS A 1 268 ? -9.694 -5.598 -13.087 1.00 84.50 268 HIS A CA 1
ATOM 2069 C C . HIS A 1 268 ? -8.387 -5.706 -12.308 1.00 84.50 268 HIS A C 1
ATOM 2071 O O . HIS A 1 268 ? -7.365 -5.228 -12.801 1.00 84.50 268 HIS A O 1
ATOM 2077 N N . PRO A 1 269 ? -8.395 -6.327 -11.117 1.00 89.31 269 PRO A N 1
ATOM 2078 C CA . PRO A 1 269 ? -7.157 -6.673 -10.448 1.00 89.31 269 PRO A CA 1
ATOM 2079 C C . PRO A 1 269 ? -6.403 -7.737 -11.247 1.00 89.31 269 PRO A C 1
ATOM 2081 O O . PRO A 1 269 ? -7.010 -8.548 -11.945 1.00 89.31 269 PRO A O 1
ATOM 2084 N N . TRP A 1 270 ? -5.082 -7.760 -11.111 1.00 93.25 270 TRP A N 1
ATOM 2085 C CA . TRP A 1 270 ? -4.233 -8.762 -11.756 1.00 93.25 270 TRP A CA 1
ATOM 2086 C C . TRP A 1 270 ? -3.085 -9.172 -10.841 1.00 93.25 270 TRP A C 1
ATOM 2088 O O . TRP A 1 270 ? -2.766 -8.481 -9.865 1.00 93.25 270 TRP A O 1
ATOM 2098 N N . ARG A 1 271 ? -2.474 -10.320 -11.129 1.00 96.00 271 ARG A N 1
ATOM 2099 C CA . ARG A 1 271 ? -1.339 -10.839 -10.364 1.00 96.00 271 ARG A CA 1
ATOM 2100 C C . ARG A 1 271 ? -0.031 -10.444 -11.028 1.00 96.00 271 ARG A C 1
ATOM 2102 O O . ARG A 1 271 ? 0.092 -10.458 -12.245 1.00 96.00 271 ARG A O 1
ATOM 2109 N N . VAL A 1 272 ? 0.971 -10.129 -10.215 1.00 96.88 272 VAL A N 1
ATOM 2110 C CA . VAL A 1 272 ? 2.306 -9.732 -10.680 1.00 96.88 272 VAL A CA 1
ATOM 2111 C C . VAL A 1 272 ? 3.401 -10.473 -9.923 1.00 96.88 272 VAL A C 1
ATOM 2113 O O . VAL A 1 272 ? 3.245 -10.850 -8.756 1.00 96.88 272 VAL A O 1
ATOM 2116 N N . SER A 1 273 ? 4.532 -10.684 -10.595 1.00 95.38 273 SER A N 1
ATOM 2117 C CA . SER A 1 273 ? 5.702 -11.373 -10.037 1.00 95.38 273 SER A CA 1
ATOM 2118 C C . SER A 1 273 ? 6.950 -10.495 -9.918 1.00 95.38 273 SER A C 1
ATOM 2120 O O . SER A 1 273 ? 7.831 -10.814 -9.118 1.00 95.38 273 SER A O 1
ATOM 2122 N N . SER A 1 274 ? 7.037 -9.385 -10.660 1.00 97.19 274 SER A N 1
ATOM 2123 C CA . SER A 1 274 ? 8.143 -8.427 -10.571 1.00 97.19 274 SER A CA 1
ATOM 2124 C C . SER A 1 274 ? 7.737 -7.032 -11.053 1.00 97.19 274 SER A C 1
ATOM 2126 O O . SER A 1 274 ? 6.896 -6.870 -11.932 1.00 97.19 274 SER A O 1
ATOM 2128 N N . GLY A 1 275 ? 8.390 -6.008 -10.507 1.00 96.69 275 GLY A N 1
ATOM 2129 C CA . GLY A 1 275 ? 8.308 -4.619 -10.945 1.00 96.69 275 GLY A CA 1
ATOM 2130 C C . GLY A 1 275 ? 8.923 -4.397 -12.326 1.00 96.69 275 GLY A C 1
ATOM 2131 O O . GLY A 1 275 ? 8.709 -3.350 -12.922 1.00 96.69 275 GLY A O 1
ATOM 2132 N N . LEU A 1 276 ? 9.649 -5.376 -12.872 1.00 96.38 276 LEU A N 1
ATOM 2133 C CA . LEU A 1 276 ? 10.171 -5.310 -14.236 1.00 96.38 276 LEU A CA 1
ATOM 2134 C C . LEU A 1 276 ? 9.096 -5.582 -15.300 1.00 96.38 276 LEU A C 1
ATOM 2136 O O . LEU A 1 276 ? 9.299 -5.207 -16.447 1.00 96.38 276 LEU A O 1
ATOM 2140 N N . ASN A 1 277 ? 7.985 -6.231 -14.944 1.00 95.38 277 ASN A N 1
ATOM 2141 C CA . ASN A 1 277 ? 6.921 -6.626 -15.875 1.00 95.38 277 ASN A CA 1
ATOM 2142 C C . ASN A 1 277 ? 5.517 -6.517 -15.255 1.00 95.38 277 ASN A C 1
ATOM 2144 O O . ASN A 1 277 ? 4.597 -7.219 -15.661 1.00 95.38 277 ASN A O 1
ATOM 2148 N N . TRP A 1 278 ? 5.337 -5.638 -14.269 1.00 95.56 278 TRP A N 1
ATOM 2149 C CA . TRP A 1 278 ? 4.115 -5.561 -13.460 1.00 95.56 278 TRP A CA 1
ATOM 2150 C C . TRP A 1 278 ? 2.856 -5.127 -14.223 1.00 95.56 278 TRP A C 1
ATOM 2152 O O . TRP A 1 278 ? 1.777 -5.141 -13.649 1.00 95.56 278 TRP A O 1
ATOM 2162 N N . LEU A 1 279 ? 2.969 -4.721 -15.488 1.00 94.62 279 LEU A N 1
ATOM 2163 C CA . LEU A 1 279 ? 1.814 -4.435 -16.349 1.00 94.62 279 LEU A CA 1
ATOM 2164 C C . LEU A 1 279 ? 1.228 -5.695 -16.996 1.00 94.62 279 LEU A C 1
ATOM 2166 O O . LEU A 1 279 ? 0.182 -5.625 -17.635 1.00 94.62 279 LEU A O 1
ATOM 2170 N N . GLU A 1 280 ? 1.912 -6.830 -16.872 1.00 93.44 280 GLU A N 1
ATOM 2171 C CA . GLU A 1 280 ? 1.466 -8.112 -17.395 1.00 93.44 280 GLU A CA 1
ATOM 2172 C C . GLU A 1 280 ? 0.884 -8.955 -16.260 1.00 93.44 280 GLU A C 1
ATOM 2174 O O . GLU A 1 280 ? 1.505 -9.101 -15.205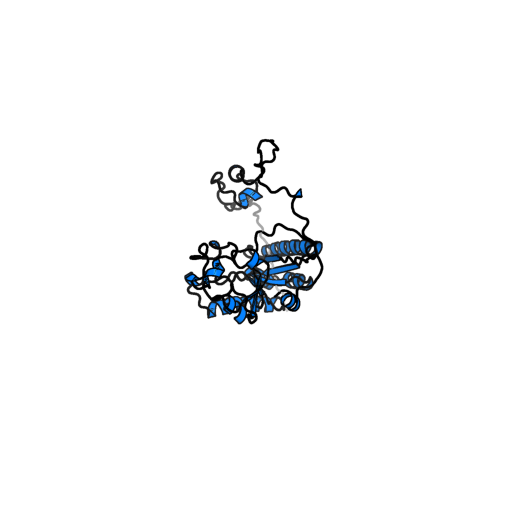 1.00 93.44 280 GLU A O 1
ATOM 2179 N N . ASP A 1 281 ? -0.297 -9.532 -16.489 1.00 93.94 281 ASP A N 1
ATOM 2180 C CA . ASP A 1 281 ? -0.851 -10.529 -15.578 1.00 93.94 281 ASP A CA 1
ATOM 2181 C C . ASP A 1 281 ? 0.007 -11.803 -15.586 1.00 93.94 281 ASP A C 1
ATOM 2183 O O . ASP A 1 281 ? 0.315 -12.381 -16.635 1.00 93.94 281 ASP A O 1
ATOM 2187 N N . ASP A 1 282 ? 0.381 -12.253 -14.395 1.00 95.50 282 ASP A N 1
ATOM 2188 C CA . ASP A 1 282 ? 1.082 -13.501 -14.150 1.00 95.50 282 ASP A CA 1
ATOM 2189 C C . ASP A 1 282 ? 0.248 -14.362 -13.205 1.00 95.50 282 ASP A C 1
ATOM 2191 O O . ASP A 1 282 ? 0.220 -14.140 -11.999 1.00 95.50 282 ASP A O 1
ATOM 2195 N N . SER A 1 283 ? -0.364 -15.418 -13.740 1.00 91.12 283 SER A N 1
ATOM 2196 C CA . SER A 1 283 ? -1.120 -16.408 -12.952 1.00 91.12 283 SER A CA 1
ATOM 2197 C C . SER A 1 283 ? -0.349 -17.042 -11.777 1.00 91.12 283 SER A C 1
ATOM 2199 O O . SER A 1 283 ? -0.971 -17.604 -10.878 1.00 91.12 283 SER A O 1
ATOM 2201 N N . ASN A 1 284 ? 0.991 -16.978 -11.761 1.00 93.31 284 ASN A N 1
ATOM 2202 C CA . ASN A 1 284 ? 1.828 -17.437 -10.644 1.00 93.31 284 ASN A CA 1
ATOM 2203 C C . ASN A 1 284 ? 2.353 -16.277 -9.778 1.00 93.31 284 ASN A C 1
ATOM 2205 O O . ASN A 1 284 ? 3.169 -16.497 -8.883 1.00 93.31 284 ASN A O 1
ATOM 2209 N N . GLY A 1 285 ? 1.919 -15.049 -10.052 1.00 94.88 285 GLY A N 1
ATOM 2210 C CA . GLY A 1 285 ? 2.242 -13.851 -9.298 1.00 94.88 285 GLY A CA 1
ATOM 2211 C C . GLY A 1 285 ? 1.690 -13.913 -7.876 1.00 94.88 285 GLY A C 1
ATOM 2212 O O . GLY A 1 285 ? 0.567 -14.362 -7.624 1.00 94.88 285 GLY A O 1
ATOM 2213 N N . HIS A 1 286 ? 2.508 -13.468 -6.927 1.00 94.88 286 HIS A N 1
ATOM 2214 C CA . HIS A 1 286 ? 2.197 -13.531 -5.497 1.00 94.88 286 HIS A CA 1
ATOM 2215 C C . HIS A 1 286 ? 1.634 -12.219 -4.940 1.00 94.88 286 HIS A C 1
ATOM 2217 O O . HIS A 1 286 ? 1.163 -12.209 -3.806 1.00 94.88 286 HIS A O 1
ATOM 2223 N N . LEU A 1 287 ? 1.680 -11.133 -5.715 1.00 97.44 287 LEU A N 1
ATOM 2224 C CA . LEU A 1 287 ? 1.074 -9.854 -5.364 1.00 97.44 287 LEU A CA 1
ATOM 2225 C C . LEU A 1 287 ? -0.090 -9.581 -6.311 1.00 97.44 287 LEU A C 1
ATOM 2227 O O . LEU A 1 287 ? 0.071 -9.688 -7.525 1.00 97.44 287 LEU A O 1
ATOM 2231 N N . VAL A 1 288 ? -1.242 -9.219 -5.761 1.00 95.62 288 VAL A N 1
ATOM 2232 C CA . VAL A 1 288 ? -2.398 -8.749 -6.527 1.00 95.62 288 VAL A CA 1
ATOM 2233 C C . VAL A 1 288 ? -2.400 -7.224 -6.525 1.00 95.62 288 VAL A C 1
ATOM 2235 O O . VAL A 1 288 ? -2.278 -6.603 -5.466 1.00 95.62 288 VAL A O 1
ATOM 2238 N N . VAL A 1 289 ? -2.541 -6.622 -7.702 1.00 93.69 289 VAL A N 1
ATOM 2239 C CA . VAL A 1 289 ? -2.570 -5.169 -7.891 1.00 93.69 289 VAL A CA 1
ATOM 2240 C C . VAL A 1 289 ? -4.003 -4.705 -8.115 1.00 93.69 289 VAL A C 1
ATOM 2242 O O . VAL A 1 289 ? -4.695 -5.217 -8.990 1.00 93.69 289 VAL A O 1
ATOM 2245 N N . PHE A 1 290 ? -4.423 -3.696 -7.356 1.00 90.31 290 PHE A N 1
ATOM 2246 C CA . PHE A 1 290 ? -5.614 -2.895 -7.621 1.00 90.31 290 PHE A CA 1
ATOM 2247 C C . PHE A 1 290 ? -5.171 -1.519 -8.128 1.00 90.31 290 PHE A C 1
ATOM 2249 O O . PHE A 1 290 ? -4.696 -0.688 -7.351 1.00 90.31 290 PHE A O 1
ATOM 2256 N N . ALA A 1 291 ? -5.293 -1.265 -9.430 1.00 85.50 291 ALA A N 1
ATOM 2257 C CA . ALA A 1 291 ? -4.948 0.050 -9.965 1.00 85.50 291 ALA A CA 1
ATOM 2258 C C . ALA A 1 291 ? -5.834 1.142 -9.345 1.00 85.50 291 ALA A C 1
ATOM 2260 O O . ALA A 1 291 ? -7.016 0.920 -9.073 1.00 85.50 291 ALA A O 1
ATOM 2261 N N . SER A 1 292 ? -5.270 2.330 -9.121 1.00 73.12 292 SER A N 1
ATOM 2262 C CA . SER A 1 292 ? -6.085 3.488 -8.759 1.00 73.12 292 SER A CA 1
ATOM 2263 C C . SER A 1 292 ? -6.823 4.023 -9.977 1.00 73.12 292 SER A C 1
ATOM 2265 O O . SER A 1 292 ? -6.289 4.081 -11.085 1.00 73.12 292 SER A O 1
ATOM 2267 N N . GLU A 1 293 ? -8.047 4.478 -9.735 1.00 65.31 293 GLU A N 1
ATOM 2268 C CA . GLU A 1 293 ? -8.806 5.276 -10.684 1.00 65.31 293 GLU A CA 1
ATOM 2269 C C . GLU A 1 293 ? -9.288 6.557 -10.024 1.00 65.31 293 GLU A C 1
ATOM 2271 O O . GLU A 1 293 ? -10.004 6.518 -9.023 1.00 65.31 293 GLU A O 1
ATOM 2276 N N . ASN A 1 294 ? -8.940 7.700 -10.615 1.00 53.84 294 ASN A N 1
ATOM 2277 C CA . ASN A 1 294 ? -9.419 9.001 -10.149 1.00 53.84 294 ASN A CA 1
ATOM 2278 C C . ASN A 1 294 ? -10.748 9.400 -10.818 1.00 53.84 294 ASN A C 1
ATOM 2280 O O . ASN A 1 294 ? -11.315 10.442 -10.486 1.00 53.84 294 ASN A O 1
ATOM 2284 N N . VAL A 1 295 ? -11.255 8.594 -11.766 1.00 44.47 295 VAL A N 1
ATOM 2285 C CA . VAL A 1 295 ? -12.331 8.992 -12.696 1.00 44.47 295 VAL A CA 1
ATOM 2286 C C . VAL A 1 295 ? -13.486 7.979 -12.765 1.00 44.47 295 VAL A C 1
ATOM 2288 O O . VAL A 1 295 ? -14.227 7.923 -13.744 1.00 44.47 295 VAL A O 1
ATOM 2291 N N . LEU A 1 296 ? -13.749 7.205 -11.708 1.00 44.75 296 LEU A N 1
ATOM 2292 C CA . LEU A 1 296 ? -15.053 6.536 -11.590 1.00 44.75 296 LEU A CA 1
ATOM 2293 C C . LEU A 1 296 ? -16.080 7.504 -10.986 1.00 44.75 296 LEU A C 1
ATOM 2295 O O . LEU A 1 296 ? -16.329 7.526 -9.782 1.00 44.75 296 LEU A O 1
ATOM 2299 N N . ALA A 1 297 ? -16.700 8.320 -11.845 1.00 29.22 297 ALA A N 1
ATOM 2300 C CA . ALA A 1 297 ? -17.911 9.054 -11.490 1.00 29.22 297 ALA A CA 1
ATOM 2301 C C . ALA A 1 297 ? -19.004 8.041 -11.089 1.00 29.22 297 ALA A C 1
ATOM 2303 O O . ALA A 1 297 ? -19.433 7.221 -11.899 1.00 29.22 297 ALA A O 1
ATOM 2304 N N . ALA A 1 298 ? -19.398 8.073 -9.815 1.00 26.11 298 ALA A N 1
ATOM 2305 C CA . ALA A 1 298 ? -20.183 7.042 -9.142 1.00 26.11 298 ALA A CA 1
ATOM 2306 C C . ALA A 1 298 ? -21.429 6.557 -9.914 1.00 26.11 298 ALA A C 1
ATOM 2308 O O . ALA A 1 298 ? -22.347 7.330 -10.189 1.00 26.11 298 ALA A O 1
ATOM 2309 N N . ILE A 1 299 ? -21.514 5.242 -10.145 1.00 27.22 299 ILE A N 1
ATOM 2310 C CA . ILE A 1 299 ? -22.769 4.521 -10.396 1.00 27.22 299 ILE A CA 1
ATOM 2311 C C . ILE A 1 299 ? -22.750 3.291 -9.486 1.00 27.22 299 ILE A C 1
ATOM 2313 O O . ILE A 1 299 ? -22.020 2.339 -9.737 1.00 27.22 299 ILE A O 1
ATOM 2317 N N . GLY A 1 300 ? -23.507 3.339 -8.390 1.00 27.20 300 GLY A N 1
ATOM 2318 C CA . GLY A 1 300 ? -23.577 2.255 -7.411 1.00 27.20 300 GLY A CA 1
ATOM 2319 C C . GLY A 1 300 ? -24.864 1.442 -7.516 1.00 27.20 300 GLY A C 1
ATOM 2320 O O . GLY A 1 300 ? -25.939 2.007 -7.715 1.00 27.20 300 GLY A O 1
ATOM 2321 N N . THR A 1 301 ? -24.757 0.139 -7.261 1.00 29.75 301 THR A N 1
ATOM 2322 C CA . THR A 1 301 ? -25.800 -0.680 -6.623 1.00 29.75 301 THR A CA 1
ATOM 2323 C C . THR A 1 301 ? -25.109 -1.734 -5.768 1.00 29.75 301 THR A C 1
ATOM 2325 O O . THR A 1 301 ? -24.266 -2.468 -6.274 1.00 29.75 301 THR A O 1
ATOM 2328 N N . GLY A 1 302 ? -25.432 -1.762 -4.476 1.00 32.12 302 GLY A N 1
ATOM 2329 C CA . GLY A 1 302 ? -24.804 -2.656 -3.512 1.00 32.12 302 GLY A CA 1
ATOM 2330 C C . GLY A 1 302 ? -25.358 -4.074 -3.545 1.00 32.12 302 GLY A C 1
ATOM 2331 O O . GLY A 1 302 ? -26.542 -4.279 -3.799 1.00 32.12 302 GLY A O 1
ATOM 2332 N N . ASP A 1 303 ? -24.488 -5.009 -3.186 1.00 34.34 303 ASP A N 1
ATOM 2333 C CA . ASP A 1 303 ? -24.842 -6.243 -2.503 1.00 34.34 303 ASP A CA 1
ATOM 2334 C C . ASP A 1 303 ? -23.722 -6.596 -1.517 1.00 34.34 303 ASP A C 1
ATOM 2336 O O . ASP A 1 303 ? -22.540 -6.338 -1.745 1.00 34.34 303 ASP A O 1
ATOM 2340 N N . SER A 1 304 ? -24.129 -7.131 -0.370 1.00 38.19 304 SER A N 1
ATOM 2341 C CA . SER A 1 304 ? -23.274 -7.425 0.775 1.00 38.19 304 SER A CA 1
ATOM 2342 C C . SER A 1 304 ? -22.525 -8.749 0.583 1.00 38.19 304 SER A C 1
ATOM 2344 O O . SER A 1 304 ? -23.095 -9.814 0.833 1.00 38.19 304 SER A O 1
ATOM 2346 N N . GLN A 1 305 ? -21.251 -8.702 0.201 1.00 36.22 305 GLN A N 1
ATOM 2347 C CA . GLN A 1 305 ? -20.325 -9.823 0.390 1.00 36.22 305 GLN A CA 1
ATOM 2348 C C . GLN A 1 305 ? -19.006 -9.311 0.986 1.00 36.22 305 GLN A C 1
ATOM 2350 O O . GLN A 1 305 ? -18.617 -8.162 0.779 1.00 36.22 305 GLN A O 1
ATOM 2355 N N . VAL A 1 306 ? -18.390 -10.136 1.834 1.00 40.78 306 VAL A N 1
ATOM 2356 C CA . VAL A 1 306 ? -17.033 -9.919 2.358 1.00 40.78 306 VAL A CA 1
ATOM 2357 C C . VAL A 1 306 ? -16.081 -10.322 1.240 1.00 40.78 306 VAL A C 1
ATOM 2359 O O . VAL A 1 306 ? -16.288 -11.400 0.707 1.00 40.78 306 VAL A O 1
ATOM 2362 N N . PHE A 1 307 ? -15.120 -9.463 0.885 1.00 38.28 307 PHE A N 1
ATOM 2363 C CA . PHE A 1 307 ? -14.154 -9.724 -0.186 1.00 38.28 307 PHE A CA 1
ATOM 2364 C C . PHE A 1 307 ? -12.998 -10.580 0.362 1.00 38.28 307 PHE A C 1
ATOM 2366 O O . PHE A 1 307 ? -12.188 -10.093 1.150 1.00 38.28 307 PHE A O 1
ATOM 2373 N N . GLU A 1 308 ? -12.959 -11.854 -0.006 1.00 45.62 308 GLU A N 1
ATOM 2374 C CA . GLU A 1 308 ? -11.981 -12.871 0.391 1.00 45.62 308 GLU A CA 1
ATOM 2375 C C . GLU A 1 308 ? -11.053 -13.225 -0.789 1.00 45.62 308 GLU A C 1
ATOM 2377 O O . GLU A 1 308 ? -11.346 -12.936 -1.948 1.00 45.62 308 GLU A O 1
ATOM 2382 N N . GLU A 1 309 ? -9.933 -13.912 -0.531 1.00 43.88 309 GLU A N 1
ATOM 2383 C CA . GLU A 1 309 ? -9.020 -14.371 -1.598 1.00 43.88 309 GLU A CA 1
ATOM 2384 C C . GLU A 1 309 ? -9.730 -15.256 -2.642 1.00 43.88 309 GLU A C 1
ATOM 2386 O O . GLU A 1 309 ? -9.421 -15.190 -3.830 1.00 43.88 309 GLU A O 1
ATOM 2391 N N . SER A 1 310 ? -10.737 -16.026 -2.216 1.00 47.84 310 SER A N 1
ATOM 2392 C CA . SER A 1 310 ? -11.583 -16.817 -3.115 1.00 47.84 310 SER A CA 1
ATOM 2393 C C . SER A 1 310 ? -12.402 -15.974 -4.086 1.00 47.84 310 SER A C 1
ATOM 2395 O O . SER A 1 310 ? -12.711 -16.450 -5.173 1.00 47.84 310 SER A O 1
ATOM 2397 N N . ASP A 1 311 ? -12.751 -14.744 -3.710 1.00 45.88 311 ASP A N 1
ATOM 2398 C CA . ASP A 1 311 ? -13.505 -13.859 -4.593 1.00 45.88 311 ASP A CA 1
ATOM 2399 C C . ASP A 1 311 ? -12.592 -13.372 -5.715 1.00 45.88 311 ASP A C 1
ATOM 2401 O O . ASP A 1 311 ? -13.007 -13.296 -6.860 1.00 45.88 311 ASP A O 1
ATOM 2405 N N . ILE A 1 312 ? -11.306 -13.157 -5.433 1.00 48.25 312 ILE A N 1
ATOM 2406 C CA . ILE A 1 312 ? -10.307 -12.798 -6.445 1.00 48.25 312 ILE A CA 1
ATOM 2407 C C . ILE A 1 312 ? -10.109 -13.937 -7.456 1.00 48.25 312 ILE A C 1
ATOM 2409 O O . ILE A 1 312 ? -10.052 -13.671 -8.650 1.00 48.25 312 ILE A O 1
ATOM 2413 N N . GLU A 1 313 ? -10.064 -15.198 -7.015 1.00 48.00 313 GLU A N 1
ATOM 2414 C CA . GLU A 1 313 ? -9.977 -16.359 -7.923 1.00 48.00 313 GLU A CA 1
ATOM 2415 C C . GLU A 1 313 ? -11.212 -16.535 -8.828 1.00 48.00 313 GLU A C 1
ATOM 2417 O O . GLU A 1 313 ? -11.136 -17.239 -9.833 1.00 48.00 313 GLU A O 1
ATOM 2422 N N . GLU A 1 314 ? -12.353 -15.923 -8.496 1.00 40.78 314 GLU A N 1
ATOM 2423 C CA . GLU A 1 314 ? -13.533 -15.903 -9.371 1.00 40.78 314 GLU A CA 1
ATOM 2424 C C . GLU A 1 314 ? -13.414 -14.846 -10.488 1.00 40.78 314 GLU A C 1
ATOM 2426 O O . GLU A 1 314 ? -14.059 -14.984 -11.532 1.00 40.78 314 GLU A O 1
ATOM 2431 N N . TYR A 1 315 ? -12.578 -13.817 -10.297 1.00 39.78 315 TYR A N 1
ATOM 2432 C CA . TYR A 1 315 ? -12.471 -12.654 -11.189 1.00 39.78 315 TYR A CA 1
ATOM 2433 C C . TYR A 1 315 ? -11.152 -12.548 -11.976 1.00 39.78 315 TYR A C 1
ATOM 2435 O O . TYR A 1 315 ? -11.067 -11.679 -12.848 1.00 39.78 315 TYR A O 1
ATOM 2443 N N . ILE A 1 316 ? -10.163 -13.411 -11.707 1.00 37.16 316 ILE A N 1
ATOM 2444 C CA . ILE A 1 316 ? -8.927 -13.587 -12.501 1.00 37.16 316 ILE A CA 1
ATOM 2445 C C . ILE A 1 316 ? -9.003 -14.916 -13.264 1.00 37.16 316 ILE A C 1
ATOM 2447 O O . ILE A 1 316 ? -8.777 -14.919 -14.496 1.00 37.16 316 ILE A O 1
#

Secondary structure (DSSP, 8-state):
--------------------------------TT-TTSS---HHHHHHT--GGGGTTSSPPS---------S-S--TTSS---S----PPPP--EEEEE----STTT-HHHHHHHHHHHHHHHHHHHHTT--EEEEE-HHHHHHHHHTT--HHHHHHHTT-EEEEE---STTHHHHT--HHHHHHHHHHHHHHHHHHH-S---EEES---SS-HHHHHHHTT--EEE--BGGGGGGS-GGGS-GGGTT--STTTS-SBSSSSGGGTSS-EEES-TTSTTS--TT-SEEEE---S--------------HHHHHHH-